Protein AF-A0A976L4V2-F1 (afdb_monomer)

Structure (mmCIF, N/CA/C/O backbone):
data_AF-A0A976L4V2-F1
#
_entry.id   AF-A0A976L4V2-F1
#
loop_
_atom_site.group_PDB
_atom_site.id
_atom_site.type_symbol
_atom_site.label_atom_id
_atom_site.label_alt_id
_atom_site.label_comp_id
_atom_site.label_asym_id
_atom_site.label_entity_id
_atom_site.label_seq_id
_atom_site.pdbx_PDB_ins_code
_atom_site.Cartn_x
_atom_site.Cartn_y
_atom_site.Cartn_z
_atom_site.occupancy
_atom_site.B_iso_or_equiv
_atom_site.auth_seq_id
_atom_site.auth_comp_id
_atom_site.auth_asym_id
_atom_site.auth_atom_id
_atom_site.pdbx_PDB_model_num
ATOM 1 N N . ILE A 1 1 ? -17.596 29.347 21.467 1.00 51.16 1 ILE A N 1
ATOM 2 C CA . ILE A 1 1 ? -17.067 28.335 22.408 1.00 51.16 1 ILE A CA 1
ATOM 3 C C . ILE A 1 1 ? -16.861 27.070 21.581 1.00 51.16 1 ILE A C 1
ATOM 5 O O . ILE A 1 1 ? -17.848 26.500 21.137 1.00 51.16 1 ILE A O 1
ATOM 9 N N . LYS A 1 2 ? -15.617 26.751 21.207 1.00 53.94 2 LYS A N 1
ATOM 10 C CA . LYS A 1 2 ? -15.247 25.513 20.500 1.00 53.94 2 LYS A CA 1
ATOM 11 C C . LYS A 1 2 ? -14.325 24.768 21.460 1.00 53.94 2 LYS A C 1
ATOM 13 O O . LYS A 1 2 ? -13.236 25.262 21.714 1.00 53.94 2 LYS A O 1
ATOM 18 N N . GLU A 1 3 ? -14.807 23.674 22.031 1.00 69.56 3 GLU A N 1
ATOM 19 C CA . GLU A 1 3 ? -14.026 22.803 22.914 1.00 69.56 3 GLU A CA 1
ATOM 20 C C . GLU A 1 3 ? -13.381 21.701 22.069 1.00 69.56 3 GLU A C 1
A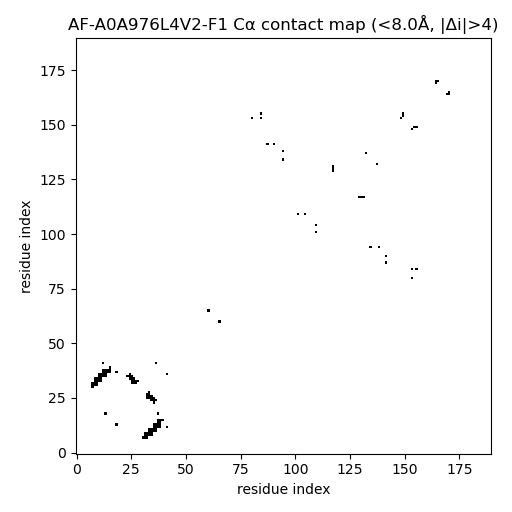TOM 22 O O . GLU A 1 3 ? -14.060 21.088 21.244 1.00 69.56 3 GLU A O 1
ATOM 27 N N . GLU A 1 4 ? -12.079 21.466 22.240 1.00 63.34 4 GLU A N 1
ATOM 28 C CA . GLU A 1 4 ? -11.305 20.540 21.393 1.00 63.34 4 GLU A CA 1
ATOM 29 C C . GLU A 1 4 ? -11.746 19.074 21.545 1.00 63.34 4 GLU A C 1
ATOM 31 O O . GLU A 1 4 ? -11.675 18.311 20.586 1.00 63.34 4 GLU A O 1
ATOM 36 N N . ASN A 1 5 ? -12.295 18.707 22.706 1.00 68.31 5 ASN A N 1
ATOM 37 C CA . ASN A 1 5 ? -12.683 17.332 23.043 1.00 68.31 5 ASN A CA 1
ATOM 38 C C . ASN A 1 5 ? -14.198 17.083 22.966 1.00 68.31 5 ASN A C 1
ATOM 40 O O . ASN A 1 5 ? -14.701 16.130 23.559 1.00 68.31 5 ASN A O 1
ATOM 44 N N . VAL A 1 6 ? -14.954 17.948 22.280 1.00 76.06 6 VAL A N 1
ATOM 45 C CA . VAL A 1 6 ? -16.417 17.833 22.200 1.00 76.06 6 VAL A CA 1
ATOM 46 C C . VAL A 1 6 ? -16.857 17.655 20.753 1.00 76.06 6 VAL A C 1
ATOM 48 O O . VAL A 1 6 ? -16.606 18.493 19.884 1.00 76.06 6 VAL A O 1
ATOM 51 N N . LYS A 1 7 ? -17.565 16.552 20.493 1.00 76.56 7 LYS A N 1
ATOM 52 C CA . LYS A 1 7 ? -18.191 16.294 19.195 1.00 76.56 7 LYS A CA 1
ATOM 53 C C . LYS A 1 7 ? -19.224 17.387 18.895 1.00 76.56 7 LYS A C 1
ATOM 55 O O . LYS A 1 7 ? -20.027 17.737 19.752 1.00 76.56 7 LYS A O 1
ATOM 60 N N . LYS A 1 8 ? -19.252 17.893 17.660 1.00 83.19 8 LYS A N 1
ATOM 61 C CA . LYS A 1 8 ? -20.165 18.969 17.213 1.00 83.19 8 LYS A CA 1
ATOM 62 C C . LYS A 1 8 ? -21.613 18.508 16.975 1.00 83.19 8 LYS A C 1
ATOM 64 O O . LYS A 1 8 ? -22.332 19.132 16.198 1.00 83.19 8 LYS A O 1
ATOM 69 N N . ASP A 1 9 ? -22.027 17.420 17.612 1.00 86.94 9 ASP A N 1
ATOM 70 C CA . ASP A 1 9 ? -23.367 16.858 17.486 1.00 86.94 9 ASP A CA 1
ATOM 71 C C . ASP A 1 9 ? -24.153 17.148 18.771 1.00 86.94 9 ASP A C 1
ATOM 73 O O . ASP A 1 9 ? -23.700 16.835 19.870 1.00 86.94 9 ASP A O 1
ATOM 77 N N . ILE A 1 10 ? -25.335 17.741 18.631 1.00 88.94 10 ILE A N 1
ATOM 78 C CA . ILE A 1 10 ? -26.260 18.061 19.719 1.00 88.94 10 ILE A CA 1
ATOM 79 C C . ILE A 1 10 ? -27.496 17.178 19.562 1.00 88.94 10 ILE A C 1
ATOM 81 O O . ILE A 1 10 ? -28.108 17.155 18.498 1.00 88.94 10 ILE A O 1
ATOM 85 N N . PHE A 1 11 ? -27.894 16.481 20.624 1.00 90.25 11 PHE A N 1
ATOM 86 C CA . PHE A 1 11 ? -29.091 15.639 20.633 1.00 90.25 11 PHE A CA 1
ATOM 87 C C . PHE A 1 11 ? -30.200 16.314 21.447 1.00 90.25 11 PHE A C 1
ATOM 89 O O . PHE A 1 11 ? -30.071 16.494 22.657 1.00 90.25 11 PHE A O 1
ATOM 96 N N . LEU A 1 12 ? -31.287 16.702 20.781 1.00 89.81 12 LEU A N 1
ATOM 97 C CA . LEU A 1 12 ? -32.489 17.240 21.409 1.00 89.81 12 LEU A CA 1
ATOM 98 C C . LEU A 1 12 ? -33.454 16.092 21.708 1.00 89.81 12 LEU A C 1
ATOM 100 O O . LEU A 1 12 ? -33.995 15.481 20.789 1.00 89.81 12 LEU A O 1
ATOM 104 N N . VAL A 1 13 ? -33.675 15.821 22.992 1.00 90.38 13 VAL A N 1
ATOM 105 C CA . VAL A 1 13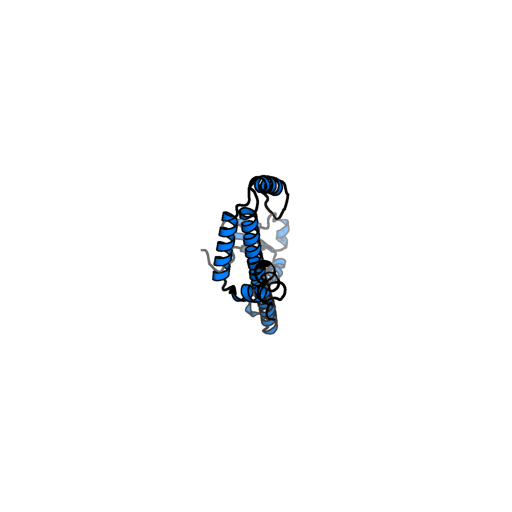 ? -34.542 14.729 23.440 1.00 90.38 13 VAL A CA 1
ATOM 106 C C . VAL A 1 13 ? -35.990 15.203 23.527 1.00 90.38 13 VAL A C 1
ATOM 108 O O . VAL A 1 13 ? -36.290 16.164 24.238 1.00 90.38 13 VAL A O 1
ATOM 111 N N . ILE A 1 14 ? -36.887 14.514 22.824 1.00 89.44 14 ILE A N 1
ATOM 112 C CA . ILE A 1 14 ? -38.326 14.796 22.806 1.00 89.44 14 ILE A CA 1
ATOM 113 C C . ILE A 1 14 ? -39.146 13.612 23.348 1.00 89.44 14 ILE A C 1
ATOM 115 O O . ILE A 1 14 ? -38.717 12.457 23.245 1.00 89.44 14 ILE A O 1
ATOM 119 N N . PRO A 1 15 ? -40.350 13.860 23.893 1.00 88.38 15 PRO A N 1
ATOM 120 C CA . PRO A 1 15 ? -41.299 12.796 24.207 1.00 88.38 15 PRO A CA 1
ATOM 121 C C . PRO A 1 15 ? -41.736 12.036 22.946 1.00 88.38 15 PRO A C 1
ATOM 123 O O . PRO A 1 15 ? -41.982 12.640 21.901 1.00 88.38 15 PRO A O 1
ATOM 126 N N . SER A 1 16 ? -41.916 10.718 23.043 1.00 84.00 16 SER A N 1
ATOM 127 C CA . SER A 1 16 ? -42.310 9.879 21.896 1.00 84.00 16 SER A CA 1
ATOM 128 C C . SER A 1 16 ? -43.670 10.283 21.298 1.00 84.00 16 SER A C 1
ATOM 130 O O . SER A 1 16 ? -43.897 10.132 20.104 1.00 84.00 16 SER A O 1
ATOM 132 N N . ASN A 1 17 ? -44.540 10.913 22.093 1.00 84.94 17 ASN A N 1
ATOM 133 C CA . ASN A 1 17 ? -45.865 11.370 21.662 1.00 84.94 17 ASN A CA 1
ATOM 134 C C . ASN A 1 17 ? -45.827 12.591 20.726 1.00 84.94 17 ASN A C 1
ATOM 136 O O . ASN A 1 17 ? -46.845 12.936 20.135 1.00 84.94 17 ASN A O 1
ATOM 140 N N . THR A 1 18 ? -44.691 13.290 20.625 1.00 82.50 18 THR A N 1
ATOM 141 C CA . THR A 1 18 ? -44.558 14.492 19.781 1.00 82.50 18 THR A CA 1
ATOM 142 C C . THR A 1 18 ? -43.915 14.209 18.425 1.00 82.50 18 THR A C 1
ATOM 144 O O . THR A 1 18 ? -43.757 15.126 17.625 1.00 82.50 18 THR A O 1
ATOM 147 N N . VAL A 1 19 ? -43.555 12.950 18.157 1.00 81.75 19 VAL A N 1
ATOM 148 C CA . VAL A 1 19 ? -42.879 12.522 16.922 1.00 81.75 19 VAL A CA 1
ATOM 149 C C . VAL A 1 19 ? -43.746 12.788 15.694 1.00 81.75 19 VAL A C 1
ATOM 151 O O . VAL A 1 19 ? -43.245 13.314 14.708 1.00 81.75 19 VAL A O 1
ATOM 154 N N . ASP A 1 20 ? -45.051 12.525 15.788 1.00 81.06 20 ASP A N 1
ATOM 155 C CA . ASP A 1 20 ? -45.998 12.668 14.672 1.00 81.06 20 ASP A CA 1
ATOM 156 C C . ASP A 1 20 ? -46.180 14.122 14.202 1.00 81.06 20 ASP A C 1
ATOM 158 O O . ASP A 1 20 ? -46.661 14.375 13.100 1.00 81.06 20 ASP A O 1
ATOM 162 N N . VAL A 1 21 ? -45.799 15.090 15.040 1.00 84.25 21 VAL A N 1
ATOM 163 C CA . VAL A 1 21 ? -45.909 16.530 14.758 1.00 84.25 21 VAL A CA 1
ATOM 164 C C . VAL A 1 21 ? -44.607 17.082 14.155 1.00 84.25 21 VAL A C 1
ATOM 166 O O . VAL A 1 21 ? -44.568 18.215 13.673 1.00 84.25 21 VAL A O 1
ATOM 169 N N . ILE A 1 22 ? -43.524 16.299 14.171 1.00 83.94 22 ILE A N 1
ATOM 170 C CA . ILE A 1 22 ? -42.185 16.732 13.768 1.00 83.94 22 ILE A CA 1
ATOM 171 C C . ILE A 1 22 ? -41.831 16.114 12.417 1.00 83.94 22 ILE A C 1
ATOM 173 O O . ILE A 1 22 ? -41.691 14.905 12.273 1.00 83.94 22 ILE A O 1
ATOM 177 N N . ASN A 1 23 ? -41.611 16.972 11.421 1.00 79.06 23 ASN A N 1
ATOM 178 C CA . ASN A 1 23 ? -41.314 16.541 10.052 1.00 79.06 23 ASN A CA 1
ATOM 179 C C . ASN A 1 23 ? -39.814 16.338 9.779 1.00 79.06 23 ASN A C 1
ATOM 181 O O . ASN A 1 23 ? -39.450 15.749 8.764 1.00 79.06 23 ASN A O 1
ATOM 185 N N . GLN A 1 24 ? -38.935 16.859 10.641 1.00 84.31 24 GLN A N 1
ATOM 186 C CA . GLN A 1 24 ? -37.491 16.863 10.414 1.00 84.31 24 GLN A CA 1
ATOM 187 C C . GLN A 1 24 ? -36.726 16.551 11.700 1.00 84.3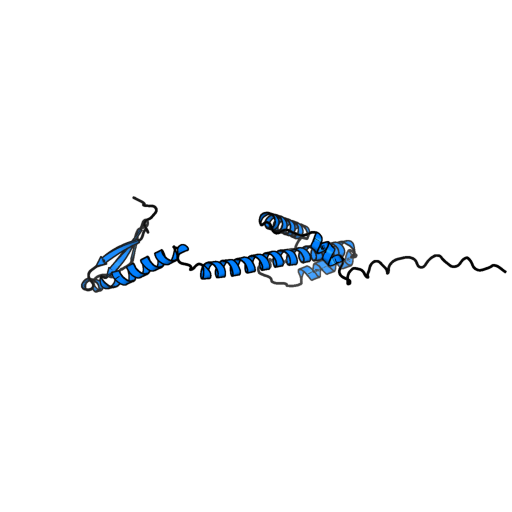1 24 GLN A C 1
ATOM 189 O O . GLN A 1 24 ? -36.907 17.210 12.720 1.00 84.31 24 GLN A O 1
ATOM 194 N N . PHE A 1 25 ? -35.835 15.561 11.615 1.00 85.50 25 PHE A N 1
ATOM 195 C CA . PHE A 1 25 ? -35.070 15.043 12.754 1.00 85.50 25 PHE A CA 1
ATOM 196 C C . PHE A 1 25 ? -33.583 15.405 12.714 1.00 85.50 25 PHE A C 1
ATOM 198 O O . PHE A 1 25 ? -32.860 15.121 13.664 1.00 85.50 25 PHE A O 1
ATOM 205 N N . SER A 1 26 ? -33.109 16.037 11.640 1.00 87.44 26 SER A N 1
ATOM 206 C CA . SER A 1 26 ? -31.719 16.466 11.499 1.00 87.44 26 SER A CA 1
ATOM 207 C C . SER A 1 26 ? -31.641 17.892 10.971 1.00 87.44 26 SER A C 1
ATOM 209 O O . SER A 1 26 ? -32.218 18.233 9.937 1.00 87.44 26 SER A O 1
ATOM 211 N N . PHE A 1 27 ? -30.901 18.733 11.683 1.00 88.00 27 PHE A N 1
ATOM 212 C CA . PHE A 1 27 ? -30.659 20.121 11.323 1.00 88.00 27 PHE A CA 1
ATOM 213 C C . PHE A 1 27 ? -29.156 20.355 11.264 1.00 88.00 27 PHE A C 1
ATOM 215 O O . PHE A 1 27 ? -28.457 20.247 12.270 1.00 88.00 27 PHE A O 1
ATOM 222 N N . ASN A 1 28 ? -28.652 20.678 10.078 1.00 85.00 28 ASN A N 1
ATOM 223 C CA . ASN A 1 28 ? -27.262 21.070 9.912 1.00 85.00 28 ASN A CA 1
ATOM 224 C C . ASN A 1 28 ? -27.160 22.581 10.144 1.00 85.00 28 ASN A C 1
ATOM 226 O O . ASN A 1 28 ? -27.573 23.372 9.294 1.00 85.00 28 ASN A O 1
ATOM 230 N N . MET A 1 29 ? -26.662 22.976 11.312 1.00 81.00 29 MET A N 1
ATOM 231 C CA . MET A 1 29 ? -26.225 24.347 11.550 1.00 81.00 29 MET A CA 1
ATOM 232 C C . MET A 1 29 ? -24.727 24.357 11.245 1.00 81.00 29 MET A C 1
ATOM 234 O O . MET A 1 29 ? -24.008 23.480 11.699 1.00 81.00 29 MET A O 1
ATOM 238 N N . ALA A 1 30 ? -24.229 25.310 10.459 1.00 77.06 30 ALA A N 1
ATOM 239 C CA . ALA A 1 30 ? -22.861 25.269 9.916 1.00 77.06 30 ALA A CA 1
ATOM 240 C C . ALA A 1 30 ? -21.745 24.958 10.949 1.00 77.06 30 ALA A C 1
ATOM 242 O O . ALA A 1 30 ? -20.716 24.381 10.596 1.00 77.06 30 ALA A O 1
ATOM 243 N N . ASP A 1 31 ? -21.953 25.313 12.222 1.00 79.81 31 ASP A N 1
ATOM 244 C CA . ASP A 1 31 ? -21.032 25.035 13.326 1.00 79.81 31 ASP A CA 1
ATOM 245 C C . ASP A 1 31 ? -21.347 23.765 14.151 1.00 79.81 31 ASP A C 1
ATOM 247 O O . ASP A 1 31 ? -20.457 23.299 14.868 1.00 79.81 31 ASP A O 1
ATOM 251 N N . TYR A 1 32 ? -22.558 23.199 14.075 1.00 83.69 32 TYR A N 1
ATOM 252 C CA . TYR A 1 32 ? -22.997 22.007 14.819 1.00 83.69 32 TYR A CA 1
ATOM 253 C C . TYR A 1 32 ? -24.211 21.305 14.177 1.00 83.69 32 TYR A C 1
ATOM 255 O O . TYR A 1 32 ? -25.127 21.938 13.657 1.00 83.69 32 TYR A O 1
ATOM 263 N N . ASN A 1 33 ? -24.278 19.979 14.272 1.00 87.50 33 ASN A N 1
ATOM 264 C CA . ASN A 1 33 ? -25.447 19.221 13.821 1.00 87.50 33 ASN A CA 1
ATOM 265 C C . ASN A 1 33 ? -26.402 19.001 14.993 1.00 87.50 33 ASN A C 1
ATOM 267 O O . ASN A 1 33 ? -25.977 18.526 16.042 1.00 87.50 33 ASN A O 1
ATOM 271 N N . VAL A 1 34 ? -27.686 19.307 14.819 1.00 89.38 34 VAL A N 1
ATOM 272 C CA . VAL A 1 34 ? -28.723 19.010 15.813 1.00 89.38 34 VAL A CA 1
ATOM 273 C C . VAL A 1 34 ? -29.550 17.822 15.342 1.00 89.38 34 VAL A C 1
ATOM 275 O O . VAL A 1 34 ? -30.120 17.854 14.251 1.00 89.38 34 VAL A O 1
ATOM 278 N N . TYR A 1 35 ? -29.648 16.798 16.181 1.00 91.06 35 TYR A N 1
ATOM 279 C CA . TYR A 1 35 ? -30.487 15.626 15.969 1.00 91.06 35 TYR A CA 1
ATOM 280 C C . TYR A 1 35 ? -31.633 15.631 16.970 1.00 91.06 35 TYR A C 1
ATOM 282 O O . TYR A 1 35 ? -31.408 15.739 18.173 1.00 91.06 35 TYR A O 1
ATOM 290 N N . VAL A 1 36 ? -32.860 15.503 16.483 1.00 91.00 36 VAL A N 1
ATOM 291 C CA . VAL A 1 36 ? -34.038 15.329 17.332 1.00 91.00 36 VAL A CA 1
ATOM 292 C C . VAL A 1 36 ? -34.227 13.836 17.558 1.00 91.00 36 VAL A C 1
ATOM 294 O O . VAL A 1 36 ? -34.364 13.076 16.601 1.00 91.00 36 VAL A O 1
ATOM 297 N N . VAL A 1 37 ? -34.201 13.411 18.816 1.00 90.62 37 VAL A N 1
ATOM 298 C CA . VAL A 1 37 ? -34.242 11.998 19.205 1.00 90.62 37 VAL A CA 1
ATOM 299 C C . VAL A 1 37 ? -35.324 11.765 20.247 1.00 90.62 37 VAL A C 1
ATOM 301 O O . VAL A 1 37 ? -35.591 12.618 21.092 1.00 90.62 37 VAL A O 1
ATOM 304 N N . THR A 1 38 ? -35.968 10.607 20.191 1.00 90.00 38 THR A N 1
ATOM 305 C CA . THR A 1 38 ? -36.940 10.204 21.208 1.00 90.00 38 THR A CA 1
ATOM 306 C C . THR A 1 38 ? -36.239 9.704 22.464 1.00 90.00 38 THR A C 1
ATOM 308 O O . THR A 1 38 ? -35.085 9.272 22.419 1.00 90.00 38 THR A O 1
ATOM 311 N N . LEU A 1 39 ? -36.956 9.719 23.590 1.00 87.62 39 LEU A N 1
ATOM 312 C CA . LEU A 1 39 ? -36.479 9.132 24.847 1.00 87.62 39 LEU A CA 1
ATOM 313 C C . LEU A 1 39 ? -36.062 7.662 24.683 1.00 87.62 39 LEU A C 1
ATOM 315 O O . LEU A 1 39 ? -35.023 7.263 25.200 1.00 87.62 39 LEU A O 1
ATOM 319 N N . ASP A 1 40 ? -36.811 6.892 23.894 1.00 88.12 40 ASP A N 1
ATOM 320 C CA . ASP A 1 40 ? -36.546 5.466 23.659 1.00 88.12 40 ASP A CA 1
ATOM 321 C C . ASP A 1 40 ? -35.254 5.220 22.854 1.00 88.12 40 ASP A C 1
ATOM 323 O O . ASP A 1 40 ? -34.630 4.166 22.959 1.00 88.12 40 ASP A O 1
ATOM 327 N N . ALA A 1 41 ? -34.818 6.202 22.056 1.00 87.50 41 ALA A N 1
ATOM 328 C CA . ALA A 1 41 ? -33.593 6.122 21.262 1.00 87.50 41 ALA A CA 1
ATOM 329 C C . ALA A 1 41 ? -32.339 6.553 22.041 1.00 87.50 41 ALA A C 1
ATOM 331 O O . ALA A 1 41 ? -31.221 6.373 21.558 1.00 87.50 41 ALA A O 1
ATOM 332 N N . LEU A 1 42 ? -32.490 7.109 23.245 1.00 88.19 42 LEU A N 1
ATOM 333 C CA . LEU A 1 42 ? -31.365 7.632 24.015 1.00 88.19 42 LEU A CA 1
ATOM 334 C C . LEU A 1 42 ? -30.387 6.523 24.433 1.00 88.19 42 LEU A C 1
ATOM 336 O O . LEU A 1 42 ? -29.179 6.657 24.248 1.00 88.19 42 LEU A O 1
ATOM 340 N N . GLU A 1 43 ? -30.907 5.409 24.947 1.00 87.31 43 GLU A N 1
ATOM 341 C CA . GLU A 1 43 ? -30.110 4.256 25.375 1.00 87.31 43 GLU A CA 1
ATOM 342 C C . GLU A 1 43 ? -29.271 3.640 24.235 1.00 87.31 43 GLU A C 1
ATOM 344 O O . GLU A 1 43 ? -28.052 3.520 24.402 1.00 87.31 43 GLU A O 1
ATOM 349 N N . PRO A 1 44 ? -29.833 3.313 23.051 1.00 89.88 44 PRO A N 1
ATOM 350 C CA . PRO A 1 44 ? -29.031 2.790 21.947 1.00 89.88 44 PRO A CA 1
ATOM 351 C C . PRO A 1 44 ? -28.007 3.802 21.412 1.00 89.88 44 PRO A C 1
ATOM 353 O O . PRO A 1 44 ? -26.916 3.394 21.006 1.00 89.88 44 PRO A O 1
ATOM 356 N N . ILE A 1 45 ? -28.304 5.108 21.443 1.00 88.25 45 ILE A N 1
ATOM 357 C CA . ILE A 1 45 ? -27.345 6.152 21.045 1.00 88.25 45 ILE A CA 1
ATOM 358 C C . ILE A 1 45 ? -26.161 6.192 22.014 1.00 88.25 45 ILE A C 1
ATOM 360 O O . ILE A 1 45 ? -25.012 6.158 21.570 1.00 88.25 45 ILE A O 1
ATOM 364 N N . ILE A 1 46 ? -26.418 6.203 23.324 1.00 88.19 46 ILE A N 1
ATOM 365 C CA . ILE A 1 46 ? -25.365 6.188 24.350 1.00 88.19 46 ILE A CA 1
ATOM 366 C C . ILE A 1 46 ? -24.519 4.915 24.231 1.00 88.19 46 ILE A C 1
ATOM 368 O O . ILE A 1 46 ? -23.292 4.996 24.242 1.00 88.19 46 ILE A O 1
ATOM 372 N N . LEU A 1 47 ? -25.147 3.749 24.047 1.00 87.19 47 LEU A N 1
ATOM 373 C CA . LEU A 1 47 ? -24.438 2.483 23.830 1.00 87.19 47 LEU A CA 1
ATOM 374 C C . LEU A 1 47 ? -23.555 2.518 22.577 1.00 87.19 47 LEU A C 1
ATOM 376 O O . LEU A 1 47 ? -22.439 2.001 22.599 1.00 87.19 47 LEU A O 1
ATOM 380 N N . SER A 1 48 ? -24.026 3.124 21.487 1.00 83.50 48 SER A N 1
ATOM 381 C CA . SER A 1 48 ? -23.235 3.265 20.262 1.00 83.50 48 SER A CA 1
ATOM 382 C C . SER A 1 48 ? -22.046 4.207 20.446 1.00 83.50 48 SER A C 1
ATOM 384 O O . SER A 1 48 ? -20.964 3.909 19.944 1.00 83.50 48 SER A O 1
ATOM 386 N N . LEU A 1 49 ? -22.232 5.330 21.145 1.00 82.38 49 LEU A N 1
ATOM 387 C CA . LEU A 1 49 ? -21.152 6.276 21.439 1.00 82.38 49 LEU A CA 1
ATOM 388 C C . LEU A 1 49 ? -20.098 5.636 22.351 1.00 82.38 49 LEU A C 1
ATOM 390 O O . LEU A 1 49 ? -18.910 5.732 22.058 1.00 82.38 49 LEU A O 1
ATOM 394 N N . LYS A 1 50 ? -20.537 4.890 23.370 1.00 80.00 50 LYS A N 1
ATOM 395 C CA . LYS A 1 50 ? -19.656 4.142 24.273 1.00 80.00 50 LYS A CA 1
ATOM 396 C C . LYS A 1 50 ? -18.851 3.058 23.551 1.00 80.00 50 LYS A C 1
ATOM 398 O O . LYS A 1 50 ? -17.668 2.903 23.814 1.00 80.00 50 LYS A O 1
ATOM 403 N N . LYS A 1 51 ? -19.455 2.335 22.599 1.00 74.00 51 LYS A N 1
ATOM 404 C CA . LYS A 1 51 ? -18.722 1.364 21.765 1.00 74.00 51 LYS A CA 1
ATOM 405 C C . LYS A 1 51 ? -17.627 2.029 20.935 1.00 74.00 51 LYS A C 1
ATOM 407 O O . LYS A 1 51 ? -16.544 1.477 20.817 1.00 74.00 51 LYS A O 1
ATOM 412 N N . ILE A 1 52 ? -17.910 3.186 20.334 1.00 68.31 52 ILE A N 1
ATOM 413 C CA . ILE A 1 52 ? -16.920 3.922 19.531 1.00 68.31 52 ILE A CA 1
ATOM 414 C C . ILE A 1 52 ? -15.752 4.380 20.414 1.00 68.31 52 ILE A C 1
ATOM 416 O O . ILE A 1 52 ? -14.606 4.231 20.005 1.00 68.31 52 ILE A O 1
ATOM 420 N N . GLU A 1 53 ? -16.042 4.853 21.627 1.00 67.00 53 GLU A N 1
ATOM 421 C CA . GLU A 1 53 ? -15.031 5.181 22.638 1.00 67.00 53 GLU A CA 1
ATOM 422 C C . GLU A 1 53 ? -14.201 3.942 23.034 1.00 67.00 53 GLU A C 1
ATOM 424 O O . GLU A 1 53 ? -12.977 3.998 23.024 1.00 67.00 53 GLU A O 1
ATOM 429 N N . GLU A 1 54 ? -14.830 2.785 23.278 1.00 61.31 54 GLU A N 1
ATOM 430 C CA . GLU A 1 54 ? -14.136 1.514 23.558 1.00 61.31 54 GLU A CA 1
ATOM 431 C C . GLU A 1 54 ? -13.213 1.066 22.406 1.00 61.31 54 GLU A C 1
ATOM 433 O O . GLU A 1 54 ? -12.117 0.568 22.663 1.00 61.31 54 GLU A O 1
ATOM 438 N N . TYR A 1 55 ? -13.604 1.283 21.143 1.00 56.94 55 TYR A N 1
ATOM 439 C CA . TYR A 1 55 ? -12.762 0.995 19.971 1.00 56.94 55 TYR A CA 1
ATOM 440 C C . TYR A 1 55 ? -11.558 1.940 19.826 1.00 56.94 55 TYR A C 1
ATOM 442 O O . TYR A 1 55 ? -10.578 1.573 19.174 1.00 56.94 55 TYR A O 1
ATOM 450 N N . GLU A 1 56 ? -11.605 3.135 20.419 1.00 60.50 56 GLU A N 1
ATOM 451 C CA . GLU A 1 56 ? -10.491 4.090 20.420 1.00 60.50 56 GLU A CA 1
ATOM 452 C C . GLU A 1 56 ? -9.393 3.694 21.431 1.00 60.50 56 GLU A C 1
ATOM 454 O O . GLU A 1 56 ? -8.225 4.061 21.273 1.00 60.50 56 GLU A O 1
ATOM 459 N N . PHE A 1 57 ? -9.711 2.831 22.406 1.00 58.84 57 PHE A N 1
ATOM 460 C CA . PHE A 1 57 ? -8.729 2.250 23.321 1.00 58.84 57 PHE A CA 1
ATOM 461 C C . PHE A 1 57 ? -8.041 1.017 22.712 1.00 58.84 57 PHE A C 1
ATOM 463 O O . PHE A 1 57 ? -8.394 -0.135 22.969 1.00 58.84 57 PHE A O 1
ATOM 470 N N . VAL A 1 58 ? -6.927 1.256 22.011 1.00 56.34 58 VAL A N 1
ATOM 471 C CA . VAL A 1 58 ? -5.914 0.241 21.623 1.00 56.34 58 VAL A CA 1
ATOM 472 C C . VAL A 1 58 ? -5.376 -0.556 22.838 1.00 56.34 58 VAL A C 1
ATOM 474 O O . VAL A 1 58 ? -4.701 -1.577 22.695 1.00 56.34 58 VAL A O 1
ATOM 477 N N . GLU A 1 59 ? -5.709 -0.132 24.059 1.00 57.75 59 GLU A N 1
ATOM 478 C CA . GLU A 1 59 ? -5.352 -0.795 25.309 1.00 57.75 59 GLU A CA 1
ATOM 479 C C . GLU A 1 59 ? -6.184 -2.050 25.647 1.00 57.75 59 GLU A C 1
ATOM 481 O O . GLU A 1 59 ? -5.771 -2.806 26.527 1.00 57.75 59 GLU A O 1
ATOM 486 N N . GLN A 1 60 ? -7.284 -2.349 24.943 1.00 60.88 60 GLN A N 1
ATOM 487 C CA . GLN A 1 60 ? -8.100 -3.544 25.236 1.00 60.88 60 GLN A CA 1
ATOM 488 C C . GLN A 1 60 ? -7.640 -4.840 24.561 1.00 60.88 60 GLN A C 1
ATOM 490 O O . GLN A 1 60 ? -8.129 -5.909 24.924 1.00 60.88 60 GLN A O 1
ATOM 495 N N . PHE A 1 61 ? -6.687 -4.793 23.627 1.00 58.53 61 PHE A N 1
ATOM 496 C CA . PHE A 1 61 ? -6.129 -6.039 23.105 1.00 58.53 61 PHE A CA 1
ATOM 497 C C . PHE A 1 61 ? -5.425 -6.788 24.230 1.00 58.53 61 PHE A C 1
ATOM 499 O O . PHE A 1 61 ? -4.524 -6.231 24.876 1.00 58.53 61 PHE A O 1
ATOM 506 N N . SER A 1 62 ? -5.807 -8.049 24.429 1.00 65.31 62 SER A N 1
ATOM 507 C CA . SER A 1 62 ? -5.060 -8.945 25.309 1.00 65.31 62 SER A CA 1
ATOM 508 C C . SER A 1 62 ? -3.599 -9.032 24.837 1.00 65.31 62 SER A C 1
ATOM 510 O O . SER A 1 62 ? -3.325 -8.833 23.646 1.00 65.31 62 SER A O 1
ATOM 512 N N . PRO A 1 63 ? -2.636 -9.324 25.730 1.00 70.44 63 PRO A N 1
ATOM 513 C CA . PRO A 1 63 ? -1.239 -9.511 25.335 1.00 70.44 63 PRO A CA 1
ATOM 514 C C . PRO A 1 63 ? -1.088 -10.460 24.130 1.00 70.44 63 PRO A C 1
ATOM 516 O O . PRO A 1 63 ? -0.336 -10.164 23.204 1.00 70.44 63 PRO A O 1
ATOM 519 N N . ASP A 1 64 ? -1.906 -11.515 24.077 1.00 74.94 64 ASP A N 1
ATOM 520 C CA . ASP A 1 64 ? -1.919 -12.509 22.999 1.00 74.94 64 ASP A CA 1
ATOM 521 C C . ASP A 1 64 ? -2.435 -11.954 21.655 1.00 74.94 64 ASP A C 1
ATOM 523 O O . ASP A 1 64 ? -1.923 -12.295 20.584 1.00 74.94 64 ASP A O 1
ATOM 527 N N . GLU A 1 65 ? -3.448 -11.083 21.671 1.00 75.56 65 GLU A N 1
ATOM 528 C CA . GLU A 1 65 ? -3.962 -10.429 20.458 1.00 75.56 65 GLU A CA 1
ATOM 529 C C . GLU A 1 65 ? -2.959 -9.420 19.898 1.00 75.56 65 GLU A C 1
ATOM 531 O O . GLU A 1 65 ? -2.756 -9.363 18.681 1.00 75.56 65 GLU A O 1
ATOM 536 N N . ARG A 1 66 ? -2.269 -8.680 20.776 1.00 75.19 66 ARG A N 1
ATOM 537 C CA . ARG A 1 66 ? -1.193 -7.763 20.369 1.00 75.19 66 ARG A CA 1
ATOM 538 C C . ARG A 1 66 ? -0.037 -8.524 19.734 1.00 75.19 66 ARG A C 1
ATOM 540 O O . ARG A 1 66 ? 0.407 -8.145 18.651 1.00 75.19 66 ARG A O 1
ATOM 547 N N . ASP A 1 67 ? 0.391 -9.630 20.335 1.00 80.06 67 ASP A N 1
ATOM 548 C CA . ASP A 1 67 ? 1.465 -10.468 19.795 1.00 80.06 67 ASP A CA 1
ATOM 549 C C . ASP A 1 67 ? 1.103 -11.074 18.435 1.00 80.06 67 ASP A C 1
ATOM 551 O O . ASP A 1 67 ? 1.932 -11.118 17.517 1.00 80.06 67 ASP A O 1
ATOM 555 N N . ASN A 1 68 ? -0.157 -11.473 18.251 1.00 84.56 68 ASN A N 1
ATOM 556 C CA . ASN A 1 68 ? -0.644 -11.927 16.953 1.00 84.56 68 ASN A CA 1
ATOM 557 C C . ASN A 1 68 ? -0.614 -10.810 15.899 1.00 84.56 68 ASN A C 1
ATOM 559 O O . ASN A 1 68 ? -0.135 -11.044 14.783 1.00 84.56 68 ASN A O 1
ATOM 563 N N . ILE A 1 69 ? -1.051 -9.595 16.243 1.00 82.75 69 ILE A N 1
ATOM 564 C CA . ILE A 1 69 ? -0.997 -8.431 15.346 1.00 82.75 69 ILE A CA 1
ATOM 565 C C . ILE A 1 69 ? 0.458 -8.090 14.994 1.00 82.75 69 ILE A C 1
ATOM 567 O O . ILE A 1 69 ? 0.791 -7.978 13.810 1.00 82.75 69 ILE A O 1
ATOM 571 N N . TYR A 1 70 ? 1.354 -8.007 15.982 1.00 83.38 70 TYR A N 1
ATOM 572 C CA . TYR A 1 70 ? 2.779 -7.745 15.757 1.00 83.38 70 TYR A CA 1
ATOM 573 C C . TYR A 1 70 ? 3.424 -8.804 14.867 1.00 83.38 70 TYR A C 1
ATOM 575 O O . TYR A 1 70 ? 4.190 -8.472 13.958 1.00 83.38 70 TYR A O 1
ATOM 583 N N . ARG A 1 71 ? 3.071 -10.079 15.051 1.00 88.06 71 ARG A N 1
ATOM 584 C CA . ARG A 1 71 ? 3.554 -11.173 14.204 1.00 88.06 71 ARG A CA 1
ATOM 585 C C . ARG A 1 71 ? 3.077 -11.039 12.761 1.00 88.06 71 ARG A C 1
ATOM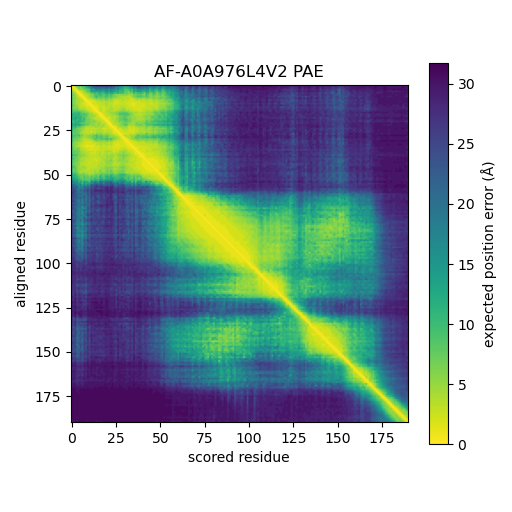 587 O O . ARG A 1 71 ? 3.865 -11.276 11.842 1.00 88.06 71 ARG A O 1
ATOM 594 N N . VAL A 1 72 ? 1.811 -10.690 12.540 1.00 88.88 72 VAL A N 1
ATOM 595 C CA . VAL A 1 72 ? 1.254 -10.511 11.189 1.00 88.88 72 VAL A CA 1
ATOM 596 C C . VAL A 1 72 ? 1.890 -9.306 10.501 1.00 88.88 72 VAL A C 1
ATOM 598 O O . VAL A 1 72 ? 2.379 -9.446 9.379 1.00 88.88 72 VAL A O 1
ATOM 601 N N . ILE A 1 73 ? 1.971 -8.160 11.182 1.00 87.81 73 ILE A N 1
ATOM 602 C CA . ILE A 1 73 ? 2.588 -6.939 10.646 1.00 87.81 73 ILE A CA 1
ATOM 603 C C . ILE A 1 73 ? 4.082 -7.159 10.382 1.00 87.81 73 ILE A C 1
ATOM 605 O O . ILE A 1 73 ? 4.576 -6.791 9.318 1.00 87.81 73 ILE A O 1
ATOM 609 N N . GLY A 1 74 ? 4.798 -7.823 11.293 1.00 87.69 74 GLY A N 1
ATOM 610 C CA . GLY A 1 74 ? 6.212 -8.157 11.122 1.00 87.69 74 GLY A CA 1
ATOM 611 C C . GLY A 1 74 ? 6.460 -9.068 9.917 1.00 87.69 74 GLY A C 1
ATOM 612 O O . GLY A 1 74 ? 7.339 -8.789 9.097 1.00 87.69 74 GLY A O 1
ATOM 613 N N . LYS A 1 75 ? 5.645 -10.120 9.745 1.00 90.56 75 LYS A N 1
ATOM 614 C CA . LYS A 1 75 ? 5.704 -10.991 8.556 1.00 90.56 75 LYS A CA 1
ATOM 615 C C . LYS A 1 75 ? 5.388 -10.226 7.275 1.00 90.56 75 LYS A C 1
ATOM 617 O O . LYS A 1 75 ? 6.104 -10.384 6.288 1.00 90.56 75 LYS A O 1
ATOM 622 N N . PHE A 1 76 ? 4.350 -9.395 7.294 1.00 91.06 76 PHE A N 1
ATOM 623 C CA . PHE A 1 76 ? 3.970 -8.565 6.155 1.00 91.06 76 PHE A CA 1
ATOM 624 C C . PHE A 1 76 ? 5.099 -7.605 5.762 1.00 91.06 76 PHE A C 1
ATOM 626 O O . PHE A 1 76 ? 5.491 -7.563 4.594 1.00 91.06 76 PHE A O 1
ATOM 633 N N . ALA A 1 77 ? 5.684 -6.898 6.731 1.00 86.69 77 ALA A N 1
ATOM 634 C CA . ALA A 1 77 ? 6.810 -6.000 6.509 1.00 86.69 77 ALA A CA 1
ATOM 635 C C . ALA A 1 77 ? 8.016 -6.746 5.922 1.00 86.69 77 ALA A C 1
ATOM 637 O O . ALA A 1 77 ? 8.593 -6.293 4.935 1.00 86.69 77 ALA A O 1
ATOM 638 N N . HIS A 1 78 ? 8.368 -7.914 6.467 1.00 88.19 78 HIS A N 1
ATOM 639 C CA . HIS A 1 78 ? 9.487 -8.713 5.967 1.00 88.19 78 HIS A CA 1
ATOM 640 C C . HIS A 1 78 ? 9.272 -9.184 4.519 1.00 88.19 78 HIS A C 1
ATOM 642 O O . HIS A 1 78 ? 10.146 -9.003 3.669 1.00 88.19 78 HIS A O 1
ATOM 648 N N . ILE A 1 79 ? 8.101 -9.756 4.215 1.00 90.19 79 ILE A N 1
ATOM 649 C CA . ILE A 1 79 ? 7.760 -10.229 2.863 1.00 90.19 79 ILE A CA 1
ATOM 650 C C . ILE A 1 79 ? 7.754 -9.061 1.871 1.00 90.19 79 ILE A C 1
ATOM 652 O O . ILE A 1 79 ? 8.315 -9.178 0.783 1.00 90.19 79 ILE A O 1
ATOM 656 N N . THR A 1 80 ? 7.188 -7.920 2.262 1.00 86.75 80 THR A N 1
ATOM 657 C CA . THR A 1 80 ? 7.111 -6.724 1.413 1.00 86.75 80 THR A CA 1
ATOM 658 C C . THR A 1 80 ? 8.498 -6.152 1.129 1.00 86.75 80 THR A C 1
ATOM 660 O O . THR A 1 80 ? 8.829 -5.911 -0.031 1.00 86.75 80 THR A O 1
ATOM 663 N N . LYS A 1 81 ? 9.359 -6.020 2.151 1.00 83.81 81 LYS A N 1
ATOM 664 C CA . LYS A 1 81 ? 10.764 -5.612 1.974 1.00 83.81 81 LYS A CA 1
ATOM 665 C C . LYS A 1 81 ? 11.488 -6.547 1.007 1.00 83.81 81 LYS A C 1
ATOM 667 O O . LYS A 1 81 ? 12.173 -6.082 0.097 1.00 83.81 81 LYS A O 1
ATOM 672 N N . ARG A 1 82 ? 11.295 -7.864 1.155 1.00 80.69 82 ARG A N 1
ATOM 673 C CA . ARG A 1 82 ? 11.922 -8.849 0.267 1.00 80.69 82 ARG A CA 1
ATOM 674 C C . ARG A 1 82 ? 11.405 -8.753 -1.166 1.00 80.69 82 ARG A C 1
ATOM 676 O O . ARG A 1 82 ? 12.197 -8.879 -2.097 1.00 80.69 82 ARG A O 1
ATOM 683 N N . ARG A 1 83 ? 10.107 -8.504 -1.353 1.00 86.38 83 ARG A N 1
ATOM 684 C CA . ARG A 1 83 ? 9.515 -8.323 -2.680 1.00 86.38 83 ARG A CA 1
ATOM 685 C C . ARG A 1 83 ? 10.084 -7.094 -3.386 1.00 86.38 83 ARG A C 1
ATOM 687 O O . ARG A 1 83 ? 10.530 -7.227 -4.518 1.00 86.38 83 ARG A O 1
ATOM 694 N N . ILE A 1 84 ? 10.166 -5.958 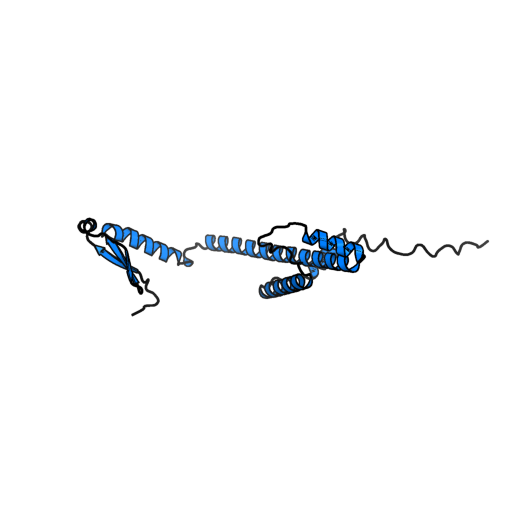-2.689 1.00 84.00 84 ILE A N 1
ATOM 695 C CA . ILE A 1 84 ? 10.771 -4.722 -3.214 1.00 84.00 84 ILE A CA 1
ATOM 696 C C . ILE A 1 84 ? 12.223 -4.968 -3.645 1.00 84.00 84 ILE A C 1
ATOM 698 O O . ILE A 1 84 ? 12.613 -4.571 -4.738 1.00 84.00 84 ILE A O 1
ATOM 702 N N . GLN A 1 85 ? 13.018 -5.671 -2.829 1.00 77.88 85 GLN A N 1
ATOM 703 C CA . GLN A 1 85 ? 14.401 -6.021 -3.185 1.00 77.88 85 GLN A CA 1
ATOM 704 C C . GLN A 1 85 ? 14.486 -6.864 -4.468 1.00 77.88 85 GLN A C 1
ATOM 706 O O . GLN A 1 85 ? 15.353 -6.614 -5.304 1.00 77.88 85 GLN A O 1
ATOM 711 N N . ILE A 1 86 ? 13.609 -7.863 -4.618 1.00 84.25 86 ILE A N 1
ATOM 712 C CA . ILE A 1 86 ? 13.576 -8.746 -5.793 1.00 84.25 86 ILE A CA 1
ATOM 713 C C . ILE A 1 86 ? 13.149 -7.969 -7.041 1.00 84.25 86 ILE A C 1
ATOM 715 O O . ILE A 1 86 ? 13.835 -8.037 -8.060 1.00 84.25 86 ILE A O 1
ATOM 719 N N . ASP A 1 87 ? 12.054 -7.215 -6.959 1.00 85.19 87 ASP A N 1
ATOM 720 C CA . ASP A 1 87 ? 11.540 -6.441 -8.091 1.00 85.19 87 ASP A CA 1
ATOM 721 C C . ASP A 1 87 ? 12.565 -5.385 -8.530 1.00 85.19 87 ASP A C 1
ATOM 723 O O . ASP A 1 87 ? 12.803 -5.209 -9.723 1.00 85.19 87 ASP A O 1
ATOM 727 N N . GLN A 1 88 ? 13.266 -4.753 -7.583 1.00 80.00 88 GLN A N 1
ATOM 728 C CA . GLN A 1 88 ? 14.349 -3.827 -7.899 1.00 80.00 88 GLN A CA 1
ATOM 729 C C . GLN A 1 88 ? 15.540 -4.528 -8.563 1.00 80.00 88 GLN A C 1
ATOM 731 O O . GLN A 1 88 ? 16.102 -3.983 -9.512 1.00 80.00 88 GLN A O 1
ATOM 736 N N . PHE A 1 89 ? 15.937 -5.719 -8.105 1.00 84.19 89 PHE A N 1
ATOM 737 C CA . PHE A 1 89 ? 17.004 -6.494 -8.749 1.00 84.19 89 PHE A CA 1
ATOM 738 C C . PHE A 1 89 ? 16.663 -6.812 -10.210 1.00 84.19 89 PHE A C 1
ATOM 740 O O . PHE A 1 89 ? 17.484 -6.567 -11.097 1.00 84.19 89 PHE A O 1
ATOM 747 N N . PHE A 1 90 ? 15.447 -7.299 -10.469 1.00 84.62 90 PHE A N 1
ATOM 748 C CA . PHE A 1 90 ? 14.993 -7.563 -11.833 1.00 84.62 90 PHE A CA 1
ATOM 749 C C . PHE A 1 90 ? 14.861 -6.281 -12.653 1.00 84.62 90 PHE A C 1
ATOM 751 O O . PHE A 1 90 ? 15.265 -6.272 -13.809 1.00 84.62 90 PHE A O 1
ATOM 758 N N . GLY A 1 91 ? 14.414 -5.179 -12.048 1.00 83.88 91 GLY A N 1
ATOM 759 C CA . GLY A 1 91 ? 14.408 -3.866 -12.691 1.00 83.88 91 GLY A CA 1
ATOM 760 C C . GLY A 1 91 ? 15.792 -3.447 -13.197 1.00 83.88 91 GLY A C 1
ATOM 761 O O . GLY A 1 91 ? 15.910 -2.999 -14.332 1.00 83.88 91 GLY A O 1
ATOM 762 N N . HIS A 1 92 ? 16.854 -3.661 -12.410 1.00 80.69 92 HIS A N 1
ATOM 763 C CA . HIS A 1 92 ? 18.227 -3.378 -12.854 1.00 80.69 92 HIS A CA 1
ATOM 764 C C . HIS A 1 92 ? 18.664 -4.312 -13.992 1.00 80.69 92 HIS A C 1
ATOM 766 O O . HIS A 1 92 ? 19.204 -3.843 -14.986 1.00 80.69 92 HIS A O 1
ATOM 772 N N . GLN A 1 93 ? 18.384 -5.616 -13.886 1.00 80.88 93 GLN A N 1
ATOM 773 C CA . GLN A 1 93 ? 18.678 -6.580 -14.957 1.00 80.88 93 GLN A CA 1
ATOM 774 C C . GLN A 1 93 ? 17.972 -6.232 -16.274 1.00 80.88 93 GLN A C 1
ATOM 776 O O . GLN A 1 93 ? 18.582 -6.325 -17.336 1.00 80.88 93 GLN A O 1
ATOM 781 N N . PHE A 1 94 ? 16.706 -5.815 -16.223 1.00 83.38 94 PHE A N 1
ATOM 782 C CA . PHE A 1 94 ? 15.965 -5.429 -17.422 1.00 83.38 94 PHE A CA 1
ATOM 783 C C . PHE A 1 94 ? 16.517 -4.151 -18.051 1.00 83.38 94 PHE A C 1
ATOM 785 O O . PHE A 1 94 ? 16.669 -4.112 -19.269 1.00 83.38 94 PHE A O 1
ATOM 792 N N . LEU A 1 95 ? 16.884 -3.148 -17.246 1.00 82.44 95 LEU A N 1
ATOM 793 C CA . LEU A 1 95 ? 17.541 -1.937 -17.749 1.00 82.44 95 LEU A CA 1
ATOM 794 C C . LEU A 1 95 ? 18.909 -2.241 -18.380 1.00 82.44 95 LEU A C 1
ATOM 796 O O . LEU A 1 95 ? 19.224 -1.696 -19.438 1.00 82.44 95 LEU A O 1
ATOM 800 N N . ASP A 1 96 ? 19.693 -3.148 -17.792 1.00 80.69 96 ASP A N 1
ATOM 801 C CA . ASP A 1 96 ? 20.969 -3.594 -18.367 1.00 80.69 96 ASP A CA 1
ATOM 802 C C . ASP A 1 96 ? 20.769 -4.300 -19.719 1.00 80.69 96 ASP A C 1
ATOM 804 O O . ASP A 1 96 ? 21.535 -4.074 -20.657 1.00 80.69 96 ASP A O 1
ATOM 808 N N . ILE A 1 97 ? 19.750 -5.159 -19.839 1.00 81.81 97 ILE A N 1
ATOM 809 C CA . ILE A 1 97 ? 19.417 -5.840 -21.101 1.00 81.81 97 ILE A CA 1
ATOM 810 C C . ILE A 1 97 ? 18.954 -4.825 -22.147 1.00 81.81 97 ILE A C 1
ATOM 812 O O . ILE A 1 97 ? 19.442 -4.862 -23.272 1.00 81.81 97 ILE A O 1
ATOM 816 N N . LEU A 1 98 ? 18.070 -3.898 -21.775 1.00 79.88 98 LEU A N 1
ATOM 817 C CA . LEU A 1 98 ? 17.563 -2.861 -22.672 1.00 79.88 98 LEU A CA 1
ATOM 818 C C . LEU A 1 98 ? 18.694 -1.967 -23.193 1.00 79.88 98 LEU A C 1
ATOM 820 O O . LEU A 1 98 ? 18.778 -1.712 -24.392 1.00 79.88 98 LEU A O 1
ATOM 824 N N . SER A 1 99 ? 19.625 -1.591 -22.314 1.00 78.56 99 SER A N 1
ATOM 825 C CA . SER A 1 99 ? 20.810 -0.812 -22.691 1.00 78.56 99 SER A CA 1
ATOM 826 C C . SER A 1 99 ? 21.704 -1.574 -23.674 1.00 78.56 99 SER A C 1
ATOM 828 O O . SER A 1 99 ? 22.188 -0.994 -24.642 1.00 78.56 99 SER A O 1
ATOM 830 N N . LYS A 1 100 ? 21.895 -2.888 -23.475 1.00 80.88 100 LYS A N 1
ATOM 831 C CA . LYS A 1 100 ? 22.635 -3.740 -24.425 1.00 80.88 100 LYS A CA 1
ATOM 832 C C . LYS A 1 100 ? 21.910 -3.883 -25.762 1.00 80.88 100 LYS A C 1
ATOM 834 O O . LYS A 1 100 ? 22.550 -3.892 -26.807 1.00 80.88 100 LYS A O 1
ATOM 839 N N . CYS A 1 101 ? 20.579 -3.963 -25.749 1.00 75.75 101 CYS A N 1
ATOM 840 C CA . CYS A 1 101 ? 19.784 -3.974 -26.974 1.00 75.75 101 CYS A CA 1
ATOM 841 C C . CYS A 1 101 ? 19.967 -2.682 -27.783 1.00 75.75 101 CYS A C 1
ATOM 843 O O . CYS A 1 101 ? 20.033 -2.759 -29.006 1.00 75.75 101 CYS A O 1
ATOM 845 N N . GLU A 1 102 ? 20.108 -1.520 -27.139 1.00 70.69 102 GLU A N 1
ATOM 846 C CA . GLU A 1 102 ? 20.401 -0.257 -27.833 1.00 70.69 102 GLU A CA 1
ATOM 847 C C . GLU A 1 102 ? 21.835 -0.181 -28.384 1.00 70.69 102 GLU A C 1
ATOM 849 O O . GLU A 1 102 ? 22.043 0.404 -29.449 1.00 70.69 102 GLU A O 1
ATOM 854 N N . THR A 1 103 ? 22.830 -0.759 -27.697 1.00 75.56 103 THR A N 1
ATOM 855 C CA . THR A 1 103 ? 24.235 -0.711 -28.147 1.00 75.56 103 THR A CA 1
ATOM 856 C C . THR A 1 103 ? 24.571 -1.737 -29.221 1.00 75.56 103 THR A C 1
ATOM 858 O O . THR A 1 103 ? 25.400 -1.456 -30.089 1.00 75.56 103 THR A O 1
ATOM 861 N N . ASP A 1 104 ? 23.952 -2.917 -29.164 1.00 76.19 104 ASP A N 1
ATOM 862 C CA . ASP A 1 104 ? 24.370 -4.073 -29.962 1.00 76.19 104 ASP A CA 1
ATOM 863 C C . ASP A 1 104 ? 23.550 -4.230 -31.259 1.00 76.19 104 ASP A C 1
ATOM 865 O O . ASP A 1 104 ? 23.971 -4.956 -32.166 1.00 76.19 104 ASP A O 1
ATOM 869 N N . LEU A 1 105 ? 22.401 -3.547 -31.394 1.00 77.75 105 LEU A N 1
ATOM 870 C CA . LEU A 1 105 ? 21.579 -3.614 -32.609 1.00 77.75 105 LEU A CA 1
ATOM 871 C C . LEU A 1 105 ? 22.018 -2.612 -33.695 1.00 77.75 105 LEU A C 1
ATOM 873 O O . LEU A 1 105 ? 22.245 -1.431 -33.421 1.00 77.75 105 LEU A O 1
ATOM 877 N N . PRO A 1 106 ? 22.036 -3.032 -34.976 1.00 81.56 106 PRO A N 1
ATOM 878 C CA . PRO A 1 106 ? 22.136 -2.113 -36.106 1.00 81.56 106 PRO A CA 1
ATOM 879 C C . PRO A 1 106 ? 20.964 -1.121 -36.132 1.00 81.56 106 PRO A C 1
ATOM 881 O O . PRO A 1 106 ? 19.819 -1.494 -35.866 1.00 81.56 106 PRO A O 1
ATOM 884 N N . ARG A 1 107 ? 21.236 0.128 -36.536 1.00 75.94 107 ARG A N 1
ATOM 885 C CA . ARG A 1 107 ? 20.252 1.232 -36.551 1.00 75.94 107 ARG A CA 1
ATOM 886 C C . ARG A 1 107 ? 18.967 0.894 -37.317 1.00 75.94 107 ARG A C 1
ATOM 888 O O . ARG A 1 107 ? 17.883 1.211 -36.846 1.00 75.94 107 ARG A O 1
ATOM 895 N N . ASP A 1 108 ? 19.091 0.170 -38.426 1.00 77.25 108 ASP A N 1
ATOM 896 C CA . ASP A 1 108 ? 17.967 -0.214 -39.292 1.00 77.25 108 ASP A CA 1
ATOM 897 C C . ASP A 1 108 ? 17.005 -1.217 -38.625 1.00 77.25 108 ASP A C 1
ATOM 899 O O . ASP A 1 108 ? 15.826 -1.302 -38.975 1.00 77.25 108 ASP A O 1
ATOM 903 N N . VAL A 1 109 ? 17.509 -2.013 -37.676 1.00 79.00 109 VAL A N 1
ATOM 904 C CA . VAL A 1 109 ? 16.707 -2.967 -36.894 1.00 79.00 109 VAL A CA 1
ATOM 905 C C . VAL A 1 109 ? 16.101 -2.264 -35.685 1.00 79.00 109 VAL A C 1
ATOM 907 O O . VAL A 1 109 ? 14.934 -2.491 -35.376 1.00 79.00 109 VAL A O 1
ATOM 910 N N . LEU A 1 110 ? 16.863 -1.372 -35.048 1.00 76.94 110 LEU A N 1
ATOM 911 C CA . LEU A 1 110 ? 16.418 -0.589 -33.898 1.00 76.94 110 LEU A CA 1
ATOM 912 C C . LEU A 1 110 ? 15.182 0.265 -34.224 1.00 76.94 110 LEU A C 1
ATOM 914 O O . LEU A 1 110 ? 14.234 0.292 -33.446 1.00 76.94 110 LEU A O 1
ATOM 918 N N . GLU A 1 111 ? 15.153 0.905 -35.395 1.00 77.94 111 GLU A N 1
ATOM 919 C CA . GLU A 1 111 ? 14.021 1.739 -35.821 1.00 77.94 111 GLU A CA 1
ATOM 920 C C . GLU A 1 111 ? 12.723 0.925 -35.952 1.00 77.94 111 GLU A C 1
ATOM 922 O O . GLU A 1 111 ? 11.681 1.323 -35.433 1.00 77.94 111 GLU A O 1
ATOM 927 N N . LYS A 1 112 ? 12.806 -0.282 -36.527 1.00 78.31 112 LYS A N 1
ATOM 928 C CA . LYS A 1 112 ? 11.664 -1.204 -36.610 1.00 78.31 112 LYS A CA 1
ATOM 929 C C . LYS A 1 112 ? 11.234 -1.718 -35.238 1.00 78.31 112 LYS A C 1
ATOM 931 O O . LYS A 1 112 ? 10.041 -1.855 -34.996 1.00 78.31 112 LYS A O 1
ATOM 936 N N . VAL A 1 113 ? 12.177 -2.000 -34.336 1.00 77.94 113 VAL A N 1
ATOM 937 C CA . VAL A 1 113 ? 11.869 -2.431 -32.960 1.00 77.94 113 VAL A CA 1
ATOM 938 C C . VAL A 1 113 ? 11.097 -1.343 -32.209 1.00 77.94 113 VAL A C 1
ATOM 940 O O . VAL A 1 113 ? 10.087 -1.655 -31.587 1.00 77.94 113 VAL A O 1
ATOM 943 N N . ILE A 1 114 ? 11.493 -0.074 -32.347 1.00 76.88 114 ILE A N 1
ATOM 944 C CA . ILE A 1 114 ? 10.784 1.069 -31.746 1.00 76.88 114 ILE A CA 1
ATOM 945 C C . ILE A 1 114 ? 9.374 1.226 -32.339 1.00 76.88 114 ILE A C 1
ATOM 947 O O . ILE A 1 114 ? 8.426 1.555 -31.623 1.00 76.88 114 ILE A O 1
ATOM 951 N N . GLU A 1 115 ? 9.204 1.002 -33.645 1.00 77.69 115 GLU A N 1
ATOM 952 C CA . GLU A 1 115 ? 7.878 1.005 -34.276 1.00 77.69 115 GLU A CA 1
ATOM 953 C C . GLU A 1 115 ? 6.973 -0.106 -33.724 1.00 77.69 115 GLU A C 1
ATOM 955 O O . GLU A 1 115 ? 5.804 0.156 -33.427 1.00 77.69 115 GLU A O 1
ATOM 960 N N . TYR A 1 116 ? 7.512 -1.315 -33.524 1.00 75.88 116 TYR A N 1
ATOM 961 C CA . TYR A 1 116 ? 6.771 -2.425 -32.922 1.00 75.88 116 TYR A CA 1
ATOM 962 C C . TYR A 1 116 ? 6.445 -2.177 -31.446 1.00 75.88 116 TYR A C 1
ATOM 964 O O . TYR A 1 116 ? 5.286 -2.346 -31.070 1.00 75.88 116 TYR A O 1
ATOM 972 N N . GLU A 1 117 ? 7.395 -1.684 -30.649 1.00 71.25 117 GLU A N 1
ATOM 973 C CA . GLU A 1 117 ? 7.190 -1.325 -29.237 1.00 71.25 117 GLU A CA 1
ATOM 974 C C . GLU A 1 117 ? 6.049 -0.310 -29.075 1.00 71.25 117 GLU A C 1
ATOM 976 O O . GLU A 1 117 ? 5.164 -0.480 -28.241 1.00 71.25 117 GLU A O 1
ATOM 981 N N . ARG A 1 118 ? 6.001 0.719 -29.932 1.00 70.38 118 ARG A N 1
ATOM 982 C CA . ARG A 1 118 ? 4.918 1.721 -29.930 1.00 70.38 118 ARG A CA 1
ATOM 983 C C . ARG A 1 118 ? 3.554 1.154 -30.322 1.00 70.38 118 ARG A C 1
ATOM 985 O O . ARG A 1 118 ? 2.530 1.773 -30.021 1.00 70.38 118 ARG A O 1
ATOM 992 N N . SER A 1 119 ? 3.540 0.056 -31.072 1.00 72.31 119 SER A N 1
ATOM 993 C CA . SER A 1 119 ? 2.324 -0.576 -31.591 1.00 72.31 119 SER A CA 1
ATOM 994 C C . SER A 1 119 ? 1.768 -1.663 -30.665 1.00 72.31 119 SER A C 1
ATOM 996 O O . SER A 1 119 ? 0.575 -1.981 -30.740 1.00 72.31 119 SER A O 1
ATOM 998 N N . GLU A 1 120 ? 2.609 -2.214 -29.789 1.00 64.94 120 GLU A N 1
ATOM 999 C CA . GLU A 1 120 ? 2.253 -3.261 -28.840 1.00 64.94 120 GLU A CA 1
ATOM 1000 C C . GLU A 1 120 ? 1.470 -2.674 -27.653 1.00 64.94 120 GLU A C 1
ATOM 1002 O O . GLU A 1 120 ? 1.802 -1.620 -27.120 1.00 64.94 120 GLU A O 1
ATOM 1007 N N . LYS A 1 121 ? 0.372 -3.329 -27.259 1.00 58.00 121 LYS A N 1
ATOM 1008 C CA . LYS A 1 121 ? -0.497 -2.873 -26.162 1.00 58.00 121 LYS A CA 1
ATOM 1009 C C . LYS A 1 121 ? -0.188 -3.657 -24.898 1.00 58.00 121 LYS A C 1
ATOM 1011 O O . LYS A 1 121 ? -0.438 -4.864 -24.868 1.00 58.00 121 LYS A O 1
ATOM 1016 N N . LEU A 1 122 ? 0.223 -2.971 -23.834 1.00 50.50 122 LEU A N 1
ATOM 1017 C CA . LEU A 1 122 ? 0.363 -3.574 -22.509 1.00 50.50 122 LEU A CA 1
ATOM 1018 C C . LEU A 1 122 ? -0.251 -2.662 -21.440 1.00 50.50 122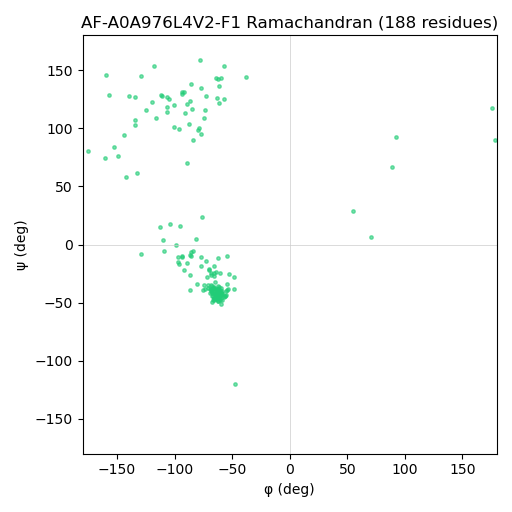 LEU A C 1
ATOM 1020 O O . LEU A 1 122 ? 0.309 -1.635 -21.077 1.00 50.50 122 LEU A O 1
ATOM 1024 N N . ASN A 1 123 ? -1.403 -3.062 -20.897 1.00 48.03 123 ASN A N 1
ATOM 1025 C CA . ASN A 1 123 ? -2.097 -2.312 -19.848 1.00 48.03 123 ASN A CA 1
ATOM 1026 C C . ASN A 1 123 ? -1.822 -2.945 -18.474 1.00 48.03 123 ASN A C 1
ATOM 1028 O O . ASN A 1 123 ? -2.315 -4.047 -18.207 1.00 48.03 123 ASN A O 1
ATOM 1032 N N . PRO A 1 124 ? -0.905 -2.354 -17.681 1.00 50.28 124 PRO A N 1
ATOM 1033 C CA . PRO A 1 124 ? -1.161 -1.801 -16.348 1.00 50.28 124 PRO A CA 1
ATOM 1034 C C . PRO A 1 124 ? -2.367 -0.901 -16.142 1.00 50.28 124 PRO A C 1
ATOM 1036 O O . PRO A 1 124 ? -3.447 -1.428 -16.265 1.00 50.28 124 PRO A O 1
ATOM 1039 N N . PRO A 1 125 ? -2.267 0.375 -15.708 1.00 49.25 125 PRO A N 1
ATOM 1040 C CA . PRO A 1 125 ? -3.495 1.129 -15.397 1.00 49.25 125 PRO A CA 1
ATOM 1041 C C . PRO A 1 125 ? -3.670 2.522 -16.028 1.00 49.25 125 PRO A C 1
ATOM 1043 O O . PRO A 1 125 ? -4.761 3.073 -15.899 1.00 49.25 125 PRO A O 1
ATOM 1046 N N . GLN A 1 126 ? -2.690 3.124 -16.711 1.00 55.28 126 GLN A N 1
ATOM 1047 C CA . GLN A 1 126 ? -2.890 4.423 -17.386 1.00 55.28 126 GLN A CA 1
ATOM 1048 C C . GLN A 1 126 ? -2.027 4.567 -18.643 1.00 55.28 126 GLN A C 1
ATOM 1050 O O . GLN A 1 126 ? -1.037 5.297 -18.666 1.00 55.28 126 GLN A O 1
ATOM 1055 N N . GLU A 1 127 ? -2.418 3.904 -19.726 1.00 48.69 127 GLU A N 1
ATOM 1056 C CA . GLU A 1 127 ? -1.750 4.076 -21.013 1.00 48.69 127 GLU A CA 1
ATOM 1057 C C . GLU A 1 127 ? -2.211 5.375 -21.705 1.00 48.69 127 GLU A C 1
ATOM 1059 O O . GLU A 1 127 ? -3.277 5.455 -22.323 1.00 48.69 127 GLU A O 1
ATOM 1064 N N . LYS A 1 128 ? -1.396 6.436 -21.607 1.00 51.62 128 LYS A N 1
ATOM 1065 C CA . LYS A 1 128 ? -1.486 7.588 -22.516 1.00 51.62 128 LYS A CA 1
ATOM 1066 C C . LYS A 1 128 ? -0.778 7.194 -23.814 1.00 51.62 128 LYS A C 1
ATOM 1068 O O . LYS A 1 128 ? 0.446 7.236 -23.872 1.00 51.62 128 LYS A O 1
ATOM 1073 N N . ARG A 1 129 ? -1.560 6.787 -24.822 1.00 49.94 129 ARG A N 1
ATOM 1074 C CA . ARG A 1 129 ? -1.096 6.383 -26.166 1.00 49.94 129 ARG A CA 1
ATOM 1075 C C . ARG A 1 129 ? 0.079 7.231 -26.688 1.00 49.94 129 ARG A C 1
ATOM 1077 O O . ARG A 1 129 ? 0.087 8.449 -26.516 1.00 49.94 129 ARG A O 1
ATOM 1084 N N . ALA A 1 130 ? 0.985 6.566 -27.412 1.00 51.66 130 ALA A N 1
ATOM 1085 C CA . ALA A 1 130 ? 2.085 7.125 -28.212 1.00 51.66 130 ALA A CA 1
ATOM 1086 C C . ALA A 1 130 ? 3.273 7.753 -27.458 1.00 51.66 130 ALA A C 1
ATOM 1088 O O . ALA A 1 130 ? 4.160 8.320 -28.100 1.00 51.66 130 ALA A O 1
ATOM 1089 N N . LYS A 1 131 ? 3.342 7.655 -26.126 1.00 57.19 131 LYS A N 1
ATOM 1090 C CA . LYS A 1 131 ? 4.537 8.091 -25.393 1.00 57.19 131 LYS A CA 1
ATOM 1091 C C . LYS A 1 131 ? 5.574 6.974 -25.364 1.00 57.19 131 LYS A C 1
ATOM 1093 O O . LYS A 1 131 ? 5.324 5.931 -24.775 1.00 57.19 131 LYS A O 1
ATOM 1098 N N . LEU A 1 132 ? 6.726 7.224 -25.988 1.00 59.94 132 LEU A N 1
ATOM 1099 C CA . LEU A 1 132 ? 7.930 6.423 -25.781 1.00 59.94 132 LEU A CA 1
ATOM 1100 C C . LEU A 1 132 ? 8.259 6.459 -24.285 1.00 59.94 132 LEU A C 1
ATOM 1102 O O . LEU A 1 132 ? 8.377 7.549 -23.718 1.00 59.94 132 LEU A O 1
ATOM 1106 N N . ILE A 1 133 ? 8.381 5.296 -23.654 1.00 62.69 133 ILE A N 1
ATOM 1107 C CA . ILE A 1 133 ? 8.879 5.227 -22.285 1.00 62.69 133 ILE A CA 1
ATOM 1108 C C . ILE A 1 133 ? 10.387 5.465 -22.374 1.00 62.69 133 ILE A C 1
ATOM 1110 O O . ILE A 1 133 ? 11.125 4.659 -22.925 1.00 62.69 133 ILE A O 1
ATOM 1114 N N . SER A 1 134 ? 10.842 6.625 -21.908 1.00 66.19 134 SER A N 1
ATOM 1115 C CA . SER A 1 134 ? 12.256 6.987 -21.978 1.00 66.19 134 SER A CA 1
ATOM 1116 C C . SER A 1 134 ? 13.066 6.183 -20.960 1.00 66.19 134 SER A C 1
ATOM 1118 O O . SER A 1 134 ? 12.777 6.232 -19.762 1.00 66.19 134 SER A O 1
ATOM 1120 N N . ASN A 1 135 ? 14.139 5.527 -21.411 1.00 68.69 135 ASN A N 1
ATOM 1121 C CA . ASN A 1 135 ? 15.090 4.822 -20.538 1.00 68.69 135 ASN A CA 1
ATOM 1122 C C . ASN A 1 135 ? 15.659 5.739 -19.447 1.00 68.69 135 ASN A C 1
ATOM 1124 O O . ASN A 1 135 ? 15.857 5.320 -18.308 1.00 68.69 135 ASN A O 1
ATOM 1128 N N . ILE A 1 136 ? 15.836 7.023 -19.767 1.00 73.38 136 ILE A N 1
ATOM 1129 C CA . ILE A 1 136 ? 16.330 8.039 -18.832 1.00 73.38 136 ILE A CA 1
ATOM 1130 C C . ILE A 1 136 ? 15.299 8.312 -17.726 1.00 73.38 136 ILE A C 1
ATOM 1132 O O . ILE A 1 136 ? 15.668 8.466 -16.563 1.00 73.38 136 ILE A O 1
ATOM 1136 N N . GLU A 1 137 ? 14.006 8.359 -18.060 1.00 74.38 137 GLU A N 1
ATOM 1137 C CA . GLU A 1 137 ? 12.938 8.565 -17.071 1.00 74.38 137 GLU A CA 1
ATOM 1138 C C . GLU A 1 137 ? 12.785 7.339 -16.160 1.00 74.38 137 GLU A C 1
ATOM 1140 O O . GLU A 1 137 ? 12.709 7.491 -14.939 1.00 74.38 137 GLU A O 1
ATOM 1145 N N . LEU A 1 138 ? 12.856 6.131 -16.728 1.00 70.44 138 LEU A N 1
ATOM 1146 C CA . LEU A 1 138 ? 12.840 4.879 -15.966 1.00 70.44 138 LEU A CA 1
ATOM 1147 C C . LEU A 1 138 ? 14.031 4.755 -15.011 1.00 70.44 138 LEU A C 1
ATOM 1149 O O . LEU A 1 138 ? 13.864 4.337 -13.863 1.00 70.44 138 LEU A O 1
ATOM 1153 N N . GLU A 1 139 ? 15.231 5.151 -15.440 1.00 73.38 139 GLU A N 1
ATOM 1154 C CA . GLU A 1 139 ? 16.397 5.206 -14.558 1.00 73.38 139 GLU A CA 1
ATOM 1155 C C . GLU A 1 139 ? 16.204 6.201 -13.411 1.00 73.38 139 GLU A C 1
ATOM 1157 O O . GLU A 1 139 ? 16.571 5.916 -12.268 1.00 73.38 139 GLU A O 1
ATOM 1162 N N . VAL A 1 140 ? 15.644 7.379 -13.694 1.00 79.06 140 VAL A N 1
ATOM 1163 C CA . VAL A 1 140 ? 15.377 8.401 -12.676 1.00 79.06 140 VAL A CA 1
ATOM 1164 C C . VAL A 1 140 ? 14.357 7.897 -11.658 1.00 79.06 140 VAL A C 1
ATOM 1166 O O . VAL A 1 140 ? 14.567 8.077 -10.456 1.00 79.06 140 VAL A O 1
ATOM 1169 N N . ASP A 1 141 ? 13.297 7.231 -12.103 1.00 75.56 141 ASP A N 1
ATOM 1170 C CA . ASP A 1 141 ? 12.279 6.676 -11.213 1.00 75.56 141 ASP A CA 1
ATOM 1171 C C . ASP A 1 141 ? 12.802 5.470 -10.423 1.00 75.56 141 ASP A C 1
ATOM 1173 O O . ASP A 1 141 ? 12.568 5.389 -9.217 1.00 75.56 141 ASP A O 1
ATOM 1177 N N . SER A 1 142 ? 13.635 4.620 -11.030 1.00 76.44 142 SER A N 1
ATOM 1178 C CA . SER A 1 142 ? 14.381 3.570 -10.320 1.00 76.44 142 SER A CA 1
ATOM 1179 C C . SER A 1 142 ? 15.299 4.157 -9.235 1.00 76.44 142 SER A C 1
ATOM 1181 O O . SER A 1 142 ? 15.334 3.670 -8.101 1.00 76.44 142 SER A O 1
ATOM 1183 N N . ARG A 1 143 ? 15.991 5.272 -9.518 1.00 78.06 143 ARG A N 1
ATOM 1184 C CA . ARG A 1 143 ? 16.827 5.985 -8.531 1.00 78.06 143 ARG A CA 1
ATOM 1185 C C . ARG A 1 143 ? 16.001 6.629 -7.415 1.00 78.06 143 ARG A C 1
ATOM 1187 O O . ARG A 1 143 ? 16.453 6.625 -6.270 1.00 78.06 143 ARG A O 1
ATOM 1194 N N . LYS A 1 144 ? 14.823 7.189 -7.710 1.00 81.69 144 LYS A N 1
ATOM 1195 C CA . LYS A 1 144 ? 13.900 7.711 -6.682 1.00 81.69 144 LYS A CA 1
ATOM 1196 C C . LYS A 1 144 ? 13.401 6.585 -5.785 1.00 81.69 144 LYS A C 1
ATOM 1198 O O . LYS A 1 144 ? 13.496 6.705 -4.569 1.00 81.69 144 LYS A O 1
ATOM 1203 N N . LEU A 1 145 ? 12.975 5.473 -6.380 1.00 75.19 145 LEU A N 1
ATOM 1204 C CA . LEU A 1 145 ? 12.509 4.293 -5.657 1.00 75.19 145 LEU A CA 1
ATOM 1205 C C . LEU A 1 145 ? 13.609 3.716 -4.757 1.00 75.19 145 LEU A C 1
ATOM 1207 O O . LEU A 1 145 ? 13.356 3.376 -3.604 1.00 75.19 145 LEU A O 1
ATOM 1211 N N . LYS A 1 146 ? 14.858 3.709 -5.238 1.00 76.56 146 LYS A N 1
ATOM 1212 C CA . LYS A 1 146 ? 16.027 3.334 -4.437 1.00 76.56 146 LYS A CA 1
ATOM 1213 C C . LYS A 1 146 ? 16.243 4.276 -3.246 1.00 76.56 146 LYS A C 1
ATOM 1215 O O . LYS A 1 146 ? 16.436 3.790 -2.138 1.00 76.56 146 LYS A O 1
ATOM 1220 N N . LYS A 1 147 ? 16.155 5.597 -3.443 1.00 79.50 147 LYS A N 1
ATOM 1221 C CA . LYS A 1 147 ? 16.267 6.591 -2.355 1.00 79.50 147 LYS A CA 1
ATOM 1222 C C . LYS A 1 147 ? 15.146 6.454 -1.323 1.00 79.50 147 LYS A C 1
ATOM 1224 O O . LYS A 1 147 ? 15.404 6.530 -0.126 1.00 79.50 147 LYS A O 1
ATOM 1229 N N . GLU A 1 148 ? 13.911 6.232 -1.767 1.00 76.62 148 GLU A N 1
ATOM 1230 C CA . GLU A 1 148 ? 12.768 6.002 -0.874 1.00 76.62 148 GLU A CA 1
ATOM 1231 C C . GLU A 1 148 ? 12.909 4.702 -0.081 1.00 76.62 148 GLU A C 1
ATOM 1233 O O . GLU A 1 148 ? 12.533 4.632 1.089 1.00 76.62 148 GLU A O 1
ATOM 1238 N N . ALA A 1 149 ? 13.470 3.667 -0.697 1.00 73.06 149 ALA A N 1
ATOM 1239 C CA . ALA A 1 149 ? 13.716 2.403 -0.032 1.00 73.06 149 ALA A CA 1
ATOM 1240 C C . ALA A 1 149 ? 14.911 2.463 0.938 1.00 73.06 149 ALA A C 1
ATOM 1242 O O . ALA A 1 149 ? 14.833 1.876 2.018 1.00 73.06 149 ALA A O 1
ATOM 1243 N N . GLU A 1 150 ? 15.961 3.227 0.621 1.00 75.94 150 GLU A N 1
ATOM 1244 C CA . GLU A 1 150 ? 17.059 3.549 1.548 1.00 75.94 150 GLU A CA 1
ATOM 1245 C C . GLU A 1 150 ? 16.544 4.343 2.761 1.00 75.94 150 GLU A C 1
ATOM 1247 O O . GLU A 1 150 ? 16.878 4.010 3.897 1.00 75.94 150 GLU A O 1
ATOM 1252 N N . ALA A 1 151 ? 15.649 5.316 2.546 1.00 76.12 151 ALA A N 1
ATOM 1253 C CA . ALA A 1 151 ? 14.993 6.066 3.622 1.00 76.12 151 ALA A CA 1
ATOM 1254 C C . ALA A 1 151 ? 14.096 5.190 4.520 1.00 76.12 151 ALA A C 1
ATOM 1256 O O . ALA A 1 151 ? 13.846 5.537 5.671 1.00 76.12 151 ALA A O 1
ATOM 1257 N N . LYS A 1 152 ? 13.623 4.045 4.010 1.00 77.75 152 LYS A N 1
ATOM 1258 C CA . LYS A 1 152 ? 12.852 3.0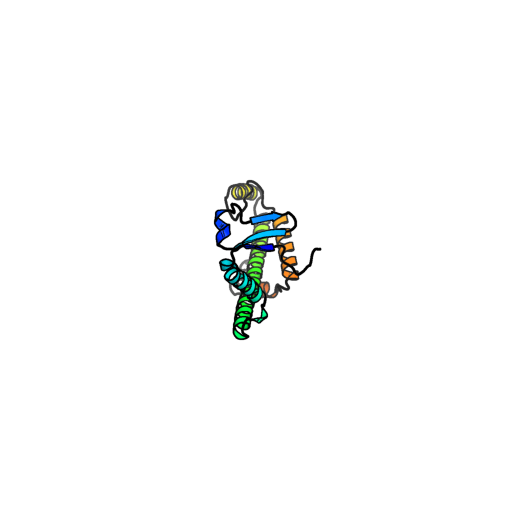36 4.759 1.00 77.75 152 LYS A CA 1
ATOM 1259 C C . LYS A 1 152 ? 13.721 1.898 5.318 1.00 77.75 152 LYS A C 1
ATOM 1261 O O . LYS A 1 152 ? 13.186 0.844 5.675 1.00 77.75 152 LYS A O 1
ATOM 1266 N N . GLU A 1 153 ? 15.042 2.095 5.367 1.00 72.44 153 GLU A N 1
ATOM 1267 C CA . GLU A 1 153 ? 16.042 1.133 5.861 1.00 72.44 153 GLU A CA 1
ATOM 1268 C C . GLU A 1 153 ? 15.967 -0.240 5.169 1.00 72.44 153 GLU A C 1
ATOM 1270 O O . GLU A 1 153 ? 16.287 -1.288 5.744 1.00 72.44 153 GLU A O 1
ATOM 1275 N N . ILE A 1 154 ? 15.516 -0.273 3.915 1.00 70.56 154 ILE A N 1
ATOM 1276 C CA . ILE A 1 154 ? 15.565 -1.487 3.106 1.00 70.56 154 ILE A CA 1
ATOM 1277 C C . ILE A 1 154 ? 17.009 -1.629 2.639 1.00 70.56 154 ILE A C 1
ATOM 1279 O O . ILE A 1 154 ? 17.427 -1.030 1.652 1.00 70.56 154 ILE A O 1
ATOM 1283 N N . VAL A 1 155 ? 17.794 -2.411 3.382 1.00 65.62 155 VAL A N 1
ATOM 1284 C CA . VAL A 1 155 ? 19.177 -2.713 3.008 1.00 65.62 155 VAL A CA 1
ATOM 1285 C C . VAL A 1 155 ? 19.155 -3.435 1.669 1.00 65.62 155 VAL A C 1
ATOM 1287 O O . VAL A 1 155 ? 18.524 -4.483 1.537 1.00 65.62 155 VAL A O 1
ATOM 1290 N N . PHE A 1 156 ? 19.839 -2.875 0.679 1.00 61.78 156 PHE A N 1
ATOM 1291 C CA . PHE A 1 156 ? 20.063 -3.500 -0.617 1.00 61.78 156 PHE A CA 1
ATOM 1292 C C . PHE A 1 156 ? 21.425 -4.180 -0.592 1.00 61.78 156 PHE A C 1
ATOM 1294 O O . PHE A 1 156 ? 22.440 -3.498 -0.743 1.00 61.78 156 PHE A O 1
ATOM 1301 N N . PRO A 1 157 ? 21.504 -5.501 -0.382 1.00 58.69 157 PRO A N 1
ATOM 1302 C CA . PRO A 1 157 ? 22.792 -6.153 -0.320 1.00 58.69 157 PRO A CA 1
ATOM 1303 C C . PRO A 1 157 ? 23.344 -6.224 -1.743 1.00 58.69 157 PRO A C 1
ATOM 1305 O O . PRO A 1 157 ? 22.809 -6.939 -2.592 1.00 58.69 157 PRO A O 1
ATOM 1308 N N . THR A 1 158 ? 24.455 -5.535 -1.995 1.00 57.28 158 THR A N 1
ATOM 1309 C CA . THR A 1 158 ? 25.348 -5.823 -3.131 1.00 57.28 158 THR A CA 1
ATOM 1310 C C . THR A 1 158 ? 25.756 -7.300 -3.150 1.00 57.28 158 THR A C 1
ATOM 1312 O O . THR A 1 158 ? 25.991 -7.860 -4.218 1.00 57.28 158 THR A O 1
ATOM 1315 N N . SER A 1 159 ? 25.733 -7.954 -1.984 1.00 56.28 159 SER A N 1
ATOM 1316 C CA . SER A 1 159 ? 25.909 -9.394 -1.795 1.00 56.28 159 SER A CA 1
ATOM 1317 C C . SER A 1 159 ? 24.933 -10.234 -2.617 1.00 56.28 159 SER A C 1
ATOM 1319 O O . SER A 1 159 ? 25.377 -11.176 -3.248 1.00 56.28 159 SER A O 1
ATOM 1321 N N . ILE A 1 160 ? 23.651 -9.861 -2.753 1.00 57.69 160 ILE A N 1
ATOM 1322 C CA . ILE A 1 160 ? 22.691 -10.653 -3.553 1.00 57.69 160 ILE A CA 1
ATOM 1323 C C . ILE A 1 160 ? 23.121 -10.714 -5.024 1.00 57.69 160 ILE A C 1
ATOM 1325 O O . ILE A 1 160 ? 22.955 -11.739 -5.675 1.00 57.69 160 ILE A O 1
ATOM 1329 N N . GLN A 1 161 ? 23.710 -9.641 -5.559 1.00 56.97 161 GLN A N 1
ATOM 1330 C CA . GLN A 1 161 ? 24.215 -9.656 -6.933 1.00 56.97 161 GLN A CA 1
ATOM 1331 C C . GLN A 1 161 ? 25.416 -10.597 -7.085 1.00 56.97 161 GLN A C 1
ATOM 1333 O O . GLN A 1 161 ? 25.552 -11.237 -8.123 1.00 56.97 161 GLN A O 1
ATOM 1338 N N . GLN A 1 162 ? 26.277 -10.688 -6.070 1.00 60.81 162 GLN A N 1
ATOM 1339 C CA . GLN A 1 162 ? 27.424 -11.599 -6.059 1.00 60.81 162 GLN A CA 1
ATOM 1340 C C . GLN A 1 162 ? 26.995 -13.053 -5.811 1.00 60.81 162 GLN A C 1
ATOM 1342 O O . GLN A 1 162 ? 27.484 -13.951 -6.488 1.00 60.81 162 GLN A O 1
ATOM 1347 N N . ASP A 1 163 ? 26.025 -13.269 -4.925 1.00 62.00 163 ASP A N 1
ATOM 1348 C CA . ASP A 1 163 ? 25.451 -14.574 -4.588 1.00 62.00 163 ASP A CA 1
ATOM 1349 C C . ASP A 1 163 ? 24.641 -15.159 -5.752 1.00 62.00 163 ASP A C 1
ATOM 1351 O O . ASP A 1 163 ? 24.659 -16.362 -5.981 1.00 62.00 163 ASP A O 1
ATOM 1355 N N . ILE A 1 164 ? 23.956 -14.319 -6.535 1.00 61.78 164 ILE A N 1
ATOM 1356 C CA . ILE A 1 164 ? 23.269 -14.764 -7.755 1.00 61.78 164 ILE A CA 1
ATOM 1357 C C . ILE A 1 164 ? 24.281 -15.053 -8.872 1.00 61.78 164 ILE A C 1
ATOM 1359 O O . ILE A 1 164 ? 24.125 -16.033 -9.594 1.00 61.78 164 ILE A O 1
ATOM 1363 N N . LYS A 1 165 ? 25.342 -14.247 -9.006 1.00 62.88 165 LYS A N 1
ATOM 1364 C CA . LYS A 1 165 ? 26.410 -14.481 -9.999 1.00 62.88 165 LYS A CA 1
ATOM 1365 C C . LYS A 1 165 ? 27.292 -15.691 -9.672 1.00 62.88 165 LYS A C 1
ATOM 1367 O O . LYS A 1 165 ? 27.927 -16.222 -10.576 1.00 62.88 165 LYS A O 1
ATOM 1372 N N . SER A 1 166 ? 27.333 -16.137 -8.416 1.00 65.25 166 SER A N 1
ATOM 1373 C CA . SER A 1 166 ? 28.038 -17.359 -8.006 1.00 65.25 166 SER A CA 1
ATOM 1374 C C . SER A 1 166 ? 27.207 -18.635 -8.200 1.00 65.25 166 SER A C 1
ATOM 1376 O O . SER A 1 166 ? 27.737 -19.737 -8.042 1.00 65.25 166 SER A O 1
ATOM 1378 N N . LEU A 1 167 ? 25.929 -18.516 -8.588 1.00 67.94 167 LEU A N 1
ATOM 1379 C CA . LEU A 1 167 ? 25.101 -19.664 -8.948 1.00 67.94 167 LEU A CA 1
ATOM 1380 C C . LEU A 1 167 ? 25.664 -20.366 -10.196 1.00 67.94 167 LEU A C 1
ATOM 1382 O O . LEU A 1 167 ? 26.102 -19.706 -11.141 1.00 67.94 167 LEU A O 1
ATOM 1386 N N . PRO A 1 168 ? 25.584 -21.707 -10.256 1.00 66.38 168 PRO A N 1
ATOM 1387 C CA . PRO A 1 168 ? 26.225 -22.517 -11.294 1.00 66.38 168 PRO A CA 1
ATOM 1388 C C . PRO A 1 168 ? 25.730 -22.257 -12.727 1.00 66.38 168 PRO A C 1
ATOM 1390 O O . PRO A 1 168 ? 26.366 -22.710 -13.670 1.00 66.38 168 PRO A O 1
ATOM 1393 N N . LEU A 1 169 ? 24.625 -21.523 -12.915 1.00 57.75 169 LEU A N 1
ATOM 1394 C CA . LEU A 1 169 ? 24.178 -21.081 -14.241 1.00 57.75 169 LEU A CA 1
ATOM 1395 C C . LEU A 1 169 ? 25.056 -19.969 -14.841 1.00 57.75 169 LEU A C 1
ATOM 1397 O O . LEU A 1 169 ? 25.132 -19.868 -16.058 1.00 57.75 169 LEU A O 1
ATOM 1401 N N . TYR A 1 170 ? 25.708 -19.142 -14.017 1.00 57.69 170 TYR A N 1
ATOM 1402 C CA . TYR A 1 170 ? 26.480 -17.978 -14.478 1.00 57.69 170 TYR A CA 1
ATOM 1403 C C . TYR A 1 170 ? 27.986 -18.247 -14.613 1.00 57.69 170 TYR A C 1
ATOM 1405 O O . TYR A 1 170 ? 28.705 -17.443 -15.199 1.00 57.69 170 TYR A O 1
ATOM 1413 N N . THR A 1 171 ? 28.482 -19.379 -14.111 1.00 53.28 171 THR A N 1
ATOM 1414 C CA . THR A 1 171 ? 29.909 -19.739 -14.157 1.00 53.28 171 THR A CA 1
ATOM 1415 C C . THR A 1 171 ? 30.335 -20.432 -15.460 1.00 53.28 171 THR A C 1
ATOM 1417 O O . THR A 1 171 ? 31.527 -20.662 -15.663 1.00 53.28 171 THR A O 1
ATOM 1420 N N . GLY A 1 172 ? 29.393 -20.763 -16.354 1.00 51.72 172 GLY A N 1
ATOM 1421 C CA . GLY A 1 172 ? 29.653 -21.530 -17.581 1.00 51.72 172 GLY A CA 1
ATOM 1422 C C . GLY A 1 172 ? 30.087 -20.717 -18.809 1.00 51.72 172 GLY A C 1
ATOM 1423 O O . GLY A 1 172 ? 30.806 -21.247 -19.659 1.00 51.72 172 GLY A O 1
ATOM 1424 N N . ASP A 1 173 ? 29.719 -19.437 -18.900 1.00 47.75 173 ASP A N 1
ATOM 1425 C CA . ASP A 1 173 ? 29.763 -18.716 -20.184 1.00 47.75 173 ASP A CA 1
ATOM 1426 C C . ASP A 1 173 ? 31.052 -17.921 -20.453 1.00 47.75 173 ASP A C 1
ATOM 1428 O O . ASP A 1 173 ? 31.304 -17.537 -21.593 1.00 47.75 173 ASP A O 1
ATOM 1432 N N . GLU A 1 174 ? 31.953 -17.757 -19.477 1.00 46.19 174 GLU A N 1
ATOM 1433 C CA . GLU A 1 174 ? 33.246 -17.081 -19.717 1.00 46.19 174 GLU A CA 1
ATOM 1434 C C . GLU A 1 174 ? 34.331 -17.986 -20.344 1.00 46.19 174 GLU A C 1
ATOM 1436 O O . GLU A 1 174 ? 35.465 -17.554 -20.554 1.00 46.19 174 GLU A O 1
ATOM 1441 N N . SER A 1 175 ? 34.015 -19.240 -20.697 1.00 39.72 175 SER A N 1
ATOM 1442 C CA . SER A 1 175 ? 35.010 -20.214 -21.190 1.00 39.72 175 SER A CA 1
ATOM 1443 C C . SER A 1 175 ? 34.909 -20.602 -22.675 1.00 39.72 175 SER A C 1
ATOM 1445 O O . SER A 1 175 ? 35.701 -21.422 -23.142 1.00 39.72 175 SER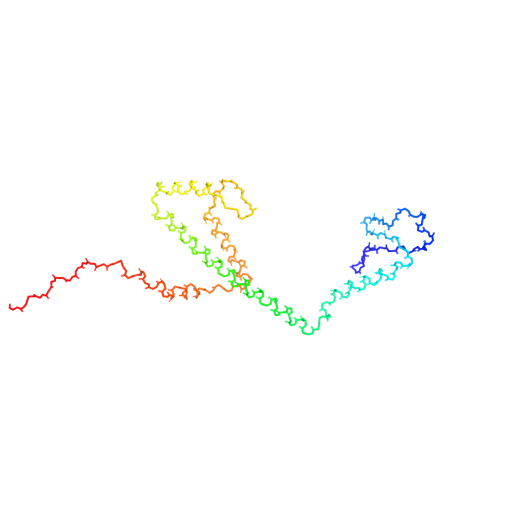 A O 1
ATOM 1447 N N . SER A 1 176 ? 34.007 -20.001 -23.462 1.00 36.22 176 SER A N 1
ATOM 1448 C CA . SER A 1 176 ? 33.771 -20.406 -24.865 1.00 36.22 176 SER A CA 1
ATOM 1449 C C . SER A 1 176 ? 34.180 -19.379 -25.936 1.00 36.22 176 SER A C 1
ATOM 1451 O O . SER A 1 176 ? 33.856 -19.548 -27.111 1.00 36.22 176 SER A O 1
ATOM 1453 N N . GLY A 1 177 ? 34.973 -18.360 -25.581 1.00 38.75 177 GLY A N 1
ATOM 1454 C CA . GLY A 1 177 ? 35.383 -17.289 -26.499 1.00 38.75 177 GLY A CA 1
ATOM 1455 C C . GLY A 1 177 ? 36.876 -16.958 -26.480 1.00 38.75 177 GLY A C 1
ATOM 1456 O O . GLY A 1 177 ? 37.243 -15.831 -26.174 1.00 38.75 177 GLY A O 1
ATOM 1457 N N . GLY A 1 178 ? 37.773 -17.895 -26.818 1.00 30.72 178 GLY A N 1
ATOM 1458 C CA . GLY A 1 178 ? 39.184 -17.522 -26.985 1.00 30.72 178 GLY A CA 1
ATOM 1459 C C . GLY A 1 178 ? 40.186 -18.640 -27.281 1.00 30.72 178 GLY A C 1
ATOM 1460 O O . GLY A 1 178 ? 40.509 -19.454 -26.428 1.00 30.72 178 GLY A O 1
ATOM 1461 N N . SER A 1 179 ? 40.815 -18.548 -28.458 1.00 30.88 179 SER A N 1
ATOM 1462 C CA . SER A 1 179 ? 42.160 -19.072 -28.766 1.00 30.88 179 SER A CA 1
ATOM 1463 C C . SER A 1 179 ? 42.305 -20.520 -29.279 1.00 30.88 179 SER A C 1
ATOM 1465 O O . SER A 1 179 ? 43.016 -21.351 -28.719 1.00 30.88 179 SER A O 1
ATOM 1467 N N . ARG A 1 180 ? 41.787 -20.790 -30.488 1.00 33.72 180 ARG A N 1
ATOM 1468 C CA . ARG A 1 180 ? 42.391 -21.780 -31.409 1.00 33.72 180 ARG A CA 1
ATOM 1469 C C . ARG A 1 180 ? 43.429 -21.101 -32.310 1.00 33.72 180 ARG A C 1
ATOM 1471 O O . ARG A 1 180 ? 43.232 -20.957 -33.511 1.00 33.72 180 ARG A O 1
ATOM 1478 N N . ARG A 1 181 ? 44.566 -20.683 -31.751 1.00 39.16 181 ARG A N 1
ATOM 1479 C CA . ARG A 1 181 ? 45.804 -20.464 -32.523 1.00 39.16 181 ARG A CA 1
ATOM 1480 C C . ARG A 1 181 ? 47.007 -20.564 -31.588 1.00 39.16 181 ARG A C 1
ATOM 1482 O O . ARG A 1 181 ? 47.083 -19.852 -30.599 1.00 39.16 181 ARG A O 1
ATOM 1489 N N . LYS A 1 182 ? 47.971 -21.399 -31.996 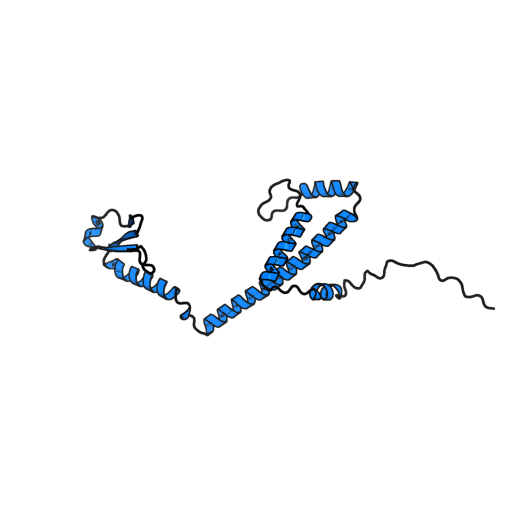1.00 40.88 182 LYS A N 1
ATOM 1490 C CA . LYS A 1 182 ? 49.265 -21.738 -31.364 1.00 40.88 182 LYS A CA 1
ATOM 1491 C C . LYS A 1 182 ? 49.235 -22.956 -30.430 1.00 40.88 182 LYS A C 1
ATOM 1493 O O . LYS A 1 182 ? 49.068 -22.823 -29.229 1.00 40.88 182 LYS A O 1
ATOM 1498 N N . LYS A 1 183 ? 49.542 -24.129 -31.002 1.00 34.50 183 LYS A N 1
ATOM 1499 C CA . LYS A 1 183 ? 50.590 -25.066 -30.528 1.00 34.50 183 LYS A CA 1
ATOM 1500 C C . LYS A 1 183 ? 50.714 -26.245 -31.506 1.00 34.50 183 LYS A C 1
ATOM 1502 O O . LYS A 1 183 ? 50.194 -27.324 -31.280 1.00 34.50 183 LYS A O 1
ATOM 1507 N N . ALA A 1 184 ? 51.432 -26.025 -32.606 1.00 38.22 184 ALA A N 1
ATOM 1508 C CA . ALA A 1 184 ? 51.902 -27.096 -33.488 1.00 38.22 184 ALA A CA 1
ATOM 1509 C C . ALA A 1 184 ? 53.307 -26.767 -34.017 1.00 38.22 184 ALA A C 1
ATOM 1511 O O . ALA A 1 184 ? 53.516 -26.627 -35.212 1.00 38.22 184 ALA A O 1
ATOM 1512 N N . LYS A 1 185 ? 54.273 -26.579 -33.110 1.00 41.81 185 LYS A N 1
ATOM 1513 C CA . LYS A 1 185 ? 55.715 -26.627 -33.414 1.00 41.81 185 LYS A CA 1
ATOM 1514 C C . LYS A 1 185 ? 56.490 -27.040 -32.160 1.00 41.81 185 LYS A C 1
ATOM 1516 O O . LYS A 1 185 ? 56.952 -26.171 -31.434 1.00 41.81 185 LYS A O 1
ATOM 1521 N N . LYS A 1 186 ? 56.596 -28.349 -31.899 1.00 39.25 186 LYS A N 1
ATOM 1522 C CA . LYS A 1 186 ? 57.796 -29.021 -31.345 1.00 39.25 186 LYS A CA 1
ATOM 1523 C C . LYS A 1 186 ? 57.522 -30.518 -31.152 1.00 39.25 186 LYS A C 1
ATOM 1525 O O . LYS A 1 186 ? 57.076 -30.937 -30.094 1.00 39.25 186 LYS A O 1
ATOM 1530 N N . LYS A 1 187 ? 57.797 -31.321 -32.179 1.00 38.50 187 LYS A N 1
ATOM 1531 C CA . LYS A 1 187 ? 58.184 -32.738 -32.048 1.00 38.50 187 LYS A CA 1
ATOM 1532 C C . LYS A 1 187 ? 58.877 -33.167 -33.343 1.00 38.50 187 LYS A C 1
ATOM 1534 O O . LYS A 1 187 ? 58.300 -33.846 -34.175 1.00 38.50 187 LYS A O 1
ATOM 1539 N N . ILE A 1 188 ? 60.118 -32.716 -33.509 1.00 36.03 188 ILE A N 1
ATOM 1540 C CA . ILE A 1 188 ? 61.118 -33.410 -34.324 1.00 36.03 188 ILE A CA 1
ATOM 1541 C C . ILE A 1 188 ? 62.395 -33.410 -33.484 1.00 36.03 188 ILE A C 1
ATOM 1543 O O . ILE A 1 188 ? 63.031 -32.376 -33.292 1.00 36.03 188 ILE A O 1
ATOM 1547 N N . LYS A 1 189 ? 62.681 -34.565 -32.888 1.00 38.59 189 LYS A N 1
ATOM 1548 C CA . LYS A 1 189 ? 63.999 -34.961 -32.399 1.00 38.59 189 LYS A CA 1
ATOM 1549 C C . LYS A 1 189 ? 64.101 -36.463 -32.665 1.00 38.59 189 LYS A C 1
ATOM 1551 O O . LYS A 1 189 ? 63.572 -37.264 -31.895 1.00 38.59 189 LYS A O 1
ATOM 1556 N N . ARG A 1 190 ? 64.681 -36.798 -33.810 1.00 34.50 190 ARG A N 1
ATOM 1557 C CA . ARG A 1 190 ? 65.532 -37.962 -34.047 1.00 34.50 190 ARG A CA 1
ATOM 1558 C C . ARG A 1 190 ? 66.644 -37.473 -34.955 1.00 34.50 190 ARG A C 1
ATOM 1560 O O . ARG A 1 190 ? 66.300 -36.685 -35.865 1.00 34.50 190 ARG A O 1
#

Secondary structure (DSSP, 8-state):
---TTS-SEEEEEE-GGGGGG---SEEEETTEEEEEEEHHHHHHHHHHHHHHHHHH-GGGS-HHHHHHHHHHHHHHHHHHHHHHHHHHHHHHHHHHHHHHHHHHS-HHHHHHHHHHHHH----SS---TT----HHHHHHHHHHHHHHHHHTT----HHHHHHHHTSTTTSSGGGSSS------------

Solvent-accessible surface area (backbone atoms only — not comparable to full-atom values): 11984 Å² total; per-residue (Å²): 140,84,60,96,91,56,76,57,65,44,78,47,78,40,64,70,88,54,50,91,81,53,94,72,50,73,44,83,45,100,86,35,38,40,34,58,38,38,63,86,51,46,61,62,51,53,54,52,52,52,51,55,54,56,69,70,44,78,77,71,57,49,74,68,54,46,51,52,50,52,51,51,52,50,51,49,51,52,54,49,52,52,49,52,55,50,56,51,52,50,51,50,53,52,51,54,50,53,52,47,53,66,72,73,47,56,68,81,56,48,54,54,49,52,54,47,60,69,69,57,87,81,83,82,91,78,85,68,82,84,64,79,82,50,69,69,57,53,50,51,49,52,51,49,53,49,51,56,34,50,76,65,69,50,80,76,61,72,58,57,62,52,57,57,53,67,35,80,83,58,71,63,73,87,77,80,83,83,79,97,73,90,89,89,86,87,88,86,88,130

Radius of gyration: 34.66 Å; Cα contacts (8 Å, |Δi|>4): 70; chains: 1; bounding box: 112×66×65 Å

pLDDT: mean 71.59, std 15.65, range [30.72, 91.06]

Foldseek 3Di:
DDDPPDALEAEAEDAPVCVVVDPDQWDDDVRHIYGYDYPVCPVVVVVVVVVVVVVVPPVPDDPVNVVVVCVVVVVVVVVVLVVLLVVLVVLVVVLVVVVCVVVVDDPVVVVVVQVVVLVDDDDDDDDPHPDDPDSVVSVVVSVVSVVVCVVVVSDNDPVVVVVVCPPPVNVPPVPPDDDPDDDDDDDDDD

Nearest PDB structures (foldseek):
  6cxd-assembly1_A  TM=4.952E-01  e=3.204E+00  Yersinia pestis CO92

Mean predicted aligned error: 19.18 Å

Sequence (190 aa):
IKEENVKKDIFLVIPSNTVDVINQFSFNMADYNVYVVTLDALEPIILSLKKIEEYEFVEQFSPDERDNIYRVIGKFAHITKRRIQIDQFFGHQFLDILSKCETDLPRDVLEKVIEYERSEKLNPPQEKRAKLISNIELEVDSRKLKKEAEAKEIVFPTSIQQDIKSLPLYTGDESSGGSRRKKAKKKIKR